Protein AF-A0A1B0CQV7-F1 (afdb_monomer_lite)

pLDDT: mean 70.51, std 20.94, range [27.16, 98.31]

Radius of gyration: 42.43 Å; chains: 1; bounding box: 84×99×137 Å

InterPro domains:
  IPR019331 FAM192A/Fyv6, N-terminal [PF10187] (7-80)
  IPR039845 PSME3-interacting protein [PTHR13495] (9-183)

Sequence (214 aa):
MSSGFVKRPDEPYDGRSLYERLKEQKDKKDMEFEESRKLKNLIRGLDDDEIDFLDMVDQSKMNAEKQKHLQDMKEIQEFRERQTTIDESQIDKKRQMEMEKPKITRNSSSSHTSQKSILKGVIVQKRKTTEPTGDEPQAKKVDCPKEGTQEDDKSEKTNGNLVCLGVLPGIGRYDSSDESDSSYTDVEEDLSGPCCMDLVGRKILKKSAEEECK

Foldseek 3Di:
DDPDDPDDPDPPDDPDDPVVVVVCVVVVVVVVVCVVVVVCVVPDDDDPVRVVVVVVVVVVVVVVVVVVVVVVVVVVVVVVVVVVVVVVVVVVVVVVVVVPDDDDDDDDDDDDPPVVVVPVPDDDDDDDDDDDDDDDDDDDDDDDDDDDDDDDDDDDDDPDPDDDPDDDPPDDDDPPPPDDDDPDDDDDDDDDDPQDADPVRHGDDDDDPDDDDD

Structure (mmCIF, N/CA/C/O backbone):
data_AF-A0A1B0CQV7-F1
#
_entry.id   AF-A0A1B0CQV7-F1
#
loop_
_atom_site.group_PDB
_atom_site.id
_atom_site.type_symbol
_atom_site.label_atom_id
_atom_site.label_alt_id
_atom_site.label_comp_id
_atom_site.label_asym_id
_atom_site.label_entity_id
_atom_site.label_seq_id
_atom_site.pdbx_PDB_ins_code
_atom_site.Cartn_x
_atom_site.Cartn_y
_atom_site.Cartn_z
_atom_site.occupancy
_atom_site.B_iso_or_equiv
_atom_site.auth_seq_id
_atom_site.auth_comp_id
_atom_site.auth_asym_id
_atom_site.auth_atom_id
_atom_site.pdbx_PDB_model_num
ATOM 1 N N . MET A 1 1 ? 40.701 5.235 -71.326 1.00 45.72 1 MET A N 1
ATOM 2 C CA . MET A 1 1 ? 40.138 5.330 -69.963 1.00 45.72 1 MET A CA 1
ATOM 3 C C . MET A 1 1 ? 40.501 4.044 -69.238 1.00 45.72 1 MET A C 1
ATOM 5 O O . MET A 1 1 ? 39.933 3.017 -69.570 1.00 45.72 1 MET A O 1
ATOM 9 N N . SER A 1 2 ? 41.510 4.065 -68.364 1.00 51.56 2 SER A N 1
ATOM 10 C CA . SER A 1 2 ? 41.916 2.885 -67.587 1.00 51.56 2 SER A CA 1
ATOM 11 C C . SER A 1 2 ? 41.597 3.164 -66.123 1.00 51.56 2 SER A C 1
ATOM 13 O O . SER A 1 2 ? 42.277 3.956 -65.475 1.00 51.56 2 SER A O 1
ATOM 15 N N . SER A 1 3 ? 40.487 2.610 -65.642 1.00 61.28 3 SER A N 1
ATOM 16 C CA . SER A 1 3 ? 40.077 2.675 -64.242 1.00 61.28 3 SER A CA 1
ATOM 17 C C . SER A 1 3 ? 40.990 1.761 -63.430 1.00 61.28 3 SER A C 1
ATOM 19 O O . SER A 1 3 ? 40.817 0.542 -63.426 1.00 61.28 3 SER A O 1
ATOM 21 N N . GLY A 1 4 ? 41.991 2.352 -62.778 1.00 58.22 4 GLY A N 1
ATOM 22 C CA . GLY A 1 4 ? 42.833 1.651 -61.818 1.00 58.22 4 GLY A CA 1
ATOM 23 C C . GLY A 1 4 ? 41.981 1.124 -60.667 1.00 58.22 4 GLY A C 1
ATOM 24 O O . GLY A 1 4 ? 41.362 1.899 -59.939 1.00 58.22 4 GLY A O 1
ATOM 25 N N . PHE A 1 5 ? 41.948 -0.197 -60.505 1.00 58.56 5 PHE A N 1
ATOM 26 C CA . PHE A 1 5 ? 41.454 -0.829 -59.289 1.00 58.56 5 PHE A CA 1
ATOM 27 C C . PHE A 1 5 ? 42.393 -0.441 -58.145 1.00 58.56 5 PHE A C 1
ATOM 29 O O . PHE A 1 5 ? 43.508 -0.951 -58.042 1.00 58.56 5 PHE A O 1
ATOM 36 N N . VAL A 1 6 ? 41.955 0.484 -57.292 1.00 70.06 6 VAL A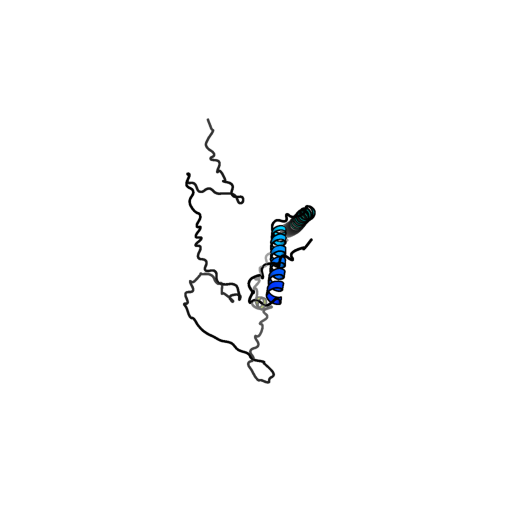 N 1
ATOM 37 C CA . VAL A 1 6 ? 42.631 0.773 -56.026 1.00 70.06 6 VAL A CA 1
ATOM 38 C C . VAL A 1 6 ? 42.453 -0.456 -55.140 1.00 70.06 6 VAL A C 1
ATOM 40 O O . VAL A 1 6 ? 41.388 -0.676 -54.561 1.00 70.06 6 VAL A O 1
ATOM 43 N N . LYS A 1 7 ? 43.488 -1.298 -55.083 1.00 66.25 7 LYS A N 1
ATOM 44 C CA . LYS A 1 7 ? 43.545 -2.429 -54.159 1.00 66.25 7 LYS A CA 1
ATOM 45 C C . LYS A 1 7 ? 43.599 -1.854 -52.743 1.00 66.25 7 LYS A C 1
ATOM 47 O O . LYS A 1 7 ? 44.545 -1.151 -52.392 1.00 66.25 7 LYS A O 1
ATOM 52 N N . ARG A 1 8 ? 42.538 -2.099 -51.971 1.00 70.94 8 ARG A N 1
ATOM 53 C CA . ARG A 1 8 ? 42.442 -1.711 -50.560 1.00 70.94 8 ARG A CA 1
ATOM 54 C C . ARG A 1 8 ? 43.649 -2.308 -49.813 1.00 70.94 8 ARG A C 1
ATOM 56 O O . ARG A 1 8 ? 43.928 -3.482 -50.047 1.00 70.94 8 ARG A O 1
ATOM 63 N N . PRO A 1 9 ? 44.362 -1.532 -48.974 1.00 69.00 9 PRO A N 1
ATOM 64 C CA . PRO A 1 9 ? 45.461 -2.053 -48.167 1.00 69.00 9 PRO A CA 1
ATOM 65 C C . PRO A 1 9 ? 44.994 -3.275 -47.377 1.00 69.00 9 PRO A C 1
ATOM 67 O O . PRO A 1 9 ? 43.942 -3.214 -46.737 1.00 69.00 9 PRO A O 1
ATOM 70 N N . ASP A 1 10 ? 45.744 -4.372 -47.472 1.00 68.44 10 ASP A N 1
ATOM 71 C CA . ASP A 1 10 ? 45.442 -5.605 -46.751 1.00 68.44 10 ASP A CA 1
ATOM 72 C C . ASP A 1 10 ? 45.534 -5.297 -45.244 1.00 68.44 10 ASP A C 1
ATOM 74 O O . ASP A 1 10 ? 46.592 -4.905 -44.743 1.00 68.44 10 ASP A O 1
ATOM 78 N N . GLU A 1 11 ? 44.400 -5.374 -44.538 1.00 71.69 11 GLU A N 1
ATOM 79 C CA . GLU A 1 11 ? 44.360 -5.173 -43.087 1.00 71.69 11 GLU A CA 1
ATOM 80 C C . GLU A 1 11 ? 45.300 -6.186 -42.408 1.00 71.69 11 GLU A C 1
ATOM 82 O O . GLU A 1 11 ? 45.375 -7.338 -42.850 1.00 71.69 11 GLU A O 1
ATOM 87 N N . PRO A 1 12 ? 46.032 -5.785 -41.352 1.00 74.62 12 PRO A N 1
ATOM 88 C CA . PRO A 1 12 ? 46.927 -6.690 -40.643 1.00 74.62 12 PRO A CA 1
ATOM 89 C C . PRO A 1 12 ? 46.157 -7.935 -40.191 1.00 74.62 12 PRO A C 1
ATOM 91 O O . PRO A 1 12 ? 45.074 -7.831 -39.614 1.00 74.62 12 PRO A O 1
ATOM 94 N N . TYR A 1 13 ? 46.718 -9.108 -40.495 1.00 76.50 13 TYR A N 1
ATOM 95 C CA . TYR A 1 13 ? 46.102 -10.404 -40.229 1.00 76.50 13 TYR A CA 1
ATOM 96 C C . TYR A 1 13 ? 45.788 -10.554 -38.734 1.00 76.50 13 TYR A C 1
ATOM 98 O O . TYR A 1 13 ? 46.691 -10.623 -37.900 1.00 76.50 13 TYR A O 1
ATOM 106 N N . ASP A 1 14 ? 44.497 -10.579 -38.410 1.00 78.12 14 ASP A N 1
ATOM 107 C CA . ASP A 1 14 ? 43.992 -10.804 -37.058 1.00 78.12 14 ASP A CA 1
ATOM 108 C C . ASP A 1 14 ? 44.097 -12.299 -36.733 1.00 78.12 14 ASP A C 1
ATOM 110 O O . ASP A 1 14 ? 43.585 -13.141 -37.470 1.00 78.12 14 ASP A O 1
ATOM 114 N N . GLY A 1 15 ? 44.785 -12.638 -35.642 1.00 88.81 15 GLY A N 1
ATOM 115 C CA . GLY A 1 15 ? 44.975 -14.026 -35.209 1.00 88.81 15 GLY A CA 1
ATOM 116 C C . GLY A 1 15 ? 43.713 -14.677 -34.634 1.00 88.81 15 GLY A C 1
ATOM 117 O O . GLY A 1 15 ? 43.711 -15.883 -34.388 1.00 88.81 15 GLY A O 1
ATOM 118 N N . ARG A 1 16 ? 42.647 -13.899 -34.413 1.00 86.12 16 ARG A N 1
ATOM 119 C CA . ARG A 1 16 ? 41.353 -14.394 -33.936 1.00 86.12 16 ARG A CA 1
ATOM 120 C C . ARG A 1 16 ? 40.567 -15.068 -35.053 1.00 86.12 16 ARG A C 1
ATOM 122 O O . ARG A 1 16 ? 40.617 -14.676 -36.218 1.00 86.12 16 ARG A O 1
ATOM 129 N N . SER A 1 17 ? 39.789 -16.085 -34.691 1.00 90.31 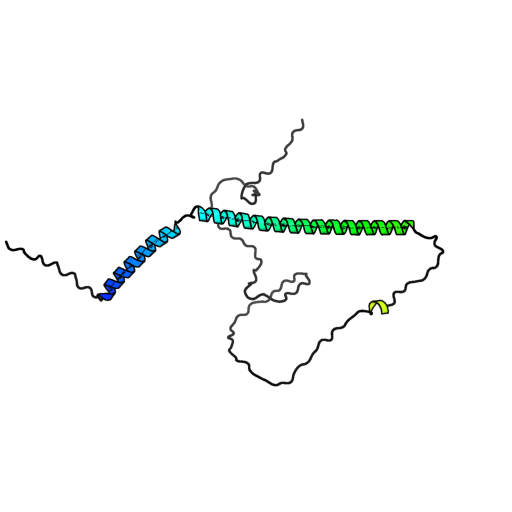17 SER A N 1
ATOM 130 C CA . SER A 1 17 ? 38.908 -16.744 -35.660 1.00 90.31 17 SER A CA 1
ATOM 131 C C . SER A 1 17 ? 37.796 -15.791 -36.129 1.00 90.31 17 SER A C 1
ATOM 133 O O . SER A 1 17 ? 37.327 -14.942 -35.370 1.00 90.31 17 SER A O 1
ATOM 135 N N . LEU A 1 18 ? 37.305 -15.952 -37.365 1.00 87.81 18 LEU A N 1
ATOM 136 C CA . LEU A 1 18 ? 36.177 -15.154 -37.882 1.00 87.81 18 LEU A CA 1
ATOM 137 C C . LEU A 1 18 ? 34.943 -15.228 -36.964 1.00 87.81 18 LEU A C 1
ATOM 139 O O . LEU A 1 18 ? 34.234 -14.240 -36.783 1.00 87.81 18 LEU A O 1
ATOM 143 N N . TYR A 1 19 ? 34.707 -16.400 -36.371 1.00 91.69 19 TYR A N 1
ATOM 144 C CA . TYR A 1 19 ? 33.633 -16.626 -35.408 1.00 91.69 19 TYR A CA 1
ATOM 145 C C . TYR A 1 19 ? 33.782 -15.746 -34.164 1.00 91.69 19 TYR A C 1
ATOM 147 O O . TYR A 1 19 ? 32.815 -15.122 -33.740 1.00 91.69 19 TYR A O 1
ATOM 155 N N . GLU A 1 20 ? 34.990 -15.661 -33.612 1.00 90.88 20 GLU A N 1
ATOM 156 C CA . GLU A 1 20 ? 35.289 -14.854 -32.429 1.00 90.88 20 GLU A CA 1
ATOM 157 C C . GLU A 1 20 ? 35.042 -13.366 -32.693 1.00 90.88 20 GLU A C 1
ATOM 159 O O . GLU A 1 20 ? 34.365 -12.711 -31.906 1.00 90.88 20 GLU A O 1
ATOM 164 N N . ARG A 1 21 ? 35.456 -12.862 -33.864 1.00 90.88 21 ARG A N 1
ATOM 165 C CA . ARG A 1 21 ? 35.213 -11.469 -34.272 1.00 90.88 21 ARG A CA 1
ATOM 166 C C . ARG A 1 21 ? 33.727 -11.152 -34.453 1.00 90.88 21 ARG A C 1
ATOM 168 O O . ARG A 1 21 ? 33.266 -10.090 -34.039 1.00 90.88 21 ARG A O 1
ATOM 175 N N . LEU A 1 22 ? 32.967 -12.055 -35.074 1.00 93.69 22 LEU A N 1
ATOM 176 C CA . LEU A 1 22 ? 31.521 -11.879 -35.251 1.00 93.69 22 LEU A CA 1
ATOM 177 C C . LEU A 1 22 ? 30.771 -11.963 -33.920 1.00 93.69 22 LEU A C 1
ATOM 179 O O . LEU A 1 22 ? 29.828 -11.203 -33.699 1.00 93.69 22 LEU A O 1
ATOM 183 N N . LYS A 1 23 ? 31.199 -12.865 -33.034 1.00 94.94 23 LYS A N 1
ATOM 184 C CA . LYS A 1 23 ? 30.636 -13.012 -31.697 1.00 94.94 23 LYS A CA 1
ATOM 185 C C . LYS A 1 23 ? 30.904 -11.770 -30.853 1.00 94.94 23 LYS A C 1
ATOM 187 O O . LYS A 1 23 ? 29.959 -11.215 -30.318 1.00 94.94 23 LYS A O 1
ATOM 192 N N . GLU A 1 24 ? 32.135 -11.265 -30.834 1.00 92.12 24 GLU A N 1
ATOM 193 C CA . GLU A 1 24 ? 32.492 -10.033 -30.122 1.00 92.12 24 GLU A CA 1
ATOM 194 C C . GLU A 1 24 ? 31.681 -8.827 -30.623 1.00 92.12 24 GLU A C 1
ATOM 196 O O . GLU A 1 24 ? 31.190 -8.036 -29.826 1.00 92.12 24 GLU A O 1
ATOM 201 N N . GLN A 1 25 ? 31.456 -8.705 -31.937 1.00 93.50 25 GLN A N 1
ATOM 202 C CA . GLN A 1 25 ? 30.594 -7.650 -32.488 1.00 93.50 25 GLN A CA 1
ATOM 203 C C . GLN A 1 25 ? 29.126 -7.791 -32.086 1.00 93.50 25 GLN A C 1
ATOM 205 O O . GLN A 1 25 ? 28.450 -6.780 -31.890 1.00 93.50 25 GLN A O 1
ATOM 210 N N . LYS A 1 26 ? 28.616 -9.023 -32.019 1.00 96.12 26 LYS A N 1
ATOM 211 C CA . LYS A 1 26 ? 27.249 -9.292 -31.579 1.00 96.12 26 LYS A CA 1
ATOM 212 C C . LYS A 1 26 ? 27.105 -8.982 -30.090 1.00 96.12 26 LYS A C 1
ATOM 214 O O . LYS A 1 26 ? 26.272 -8.160 -29.736 1.00 96.12 26 LYS A O 1
ATOM 219 N N . ASP A 1 27 ? 27.965 -9.566 -29.264 1.00 95.06 27 ASP A N 1
ATOM 220 C CA . ASP A 1 27 ? 27.962 -9.400 -27.813 1.00 95.06 27 ASP A CA 1
ATOM 221 C C . ASP A 1 27 ? 28.132 -7.918 -27.443 1.00 95.06 27 ASP A C 1
ATOM 223 O O . ASP A 1 27 ? 27.438 -7.412 -26.568 1.00 95.06 27 ASP A O 1
ATOM 227 N N . LYS A 1 28 ? 28.979 -7.176 -28.169 1.00 94.25 28 LYS A N 1
ATOM 228 C CA . LYS A 1 28 ? 29.127 -5.726 -27.996 1.00 94.25 28 LYS A CA 1
ATOM 229 C C . LYS A 1 28 ? 27.834 -4.959 -28.282 1.00 94.25 28 LYS A C 1
ATOM 231 O O . LYS A 1 28 ? 27.457 -4.100 -27.493 1.00 94.25 28 LYS A O 1
ATOM 236 N N . LYS A 1 29 ? 27.140 -5.269 -29.382 1.00 94.00 29 LYS A N 1
ATOM 237 C CA . LYS A 1 29 ? 25.847 -4.639 -29.703 1.00 94.00 29 LYS A CA 1
ATOM 238 C C . LYS A 1 29 ? 24.771 -4.991 -28.681 1.00 94.00 29 LYS A C 1
ATOM 240 O O . LYS A 1 29 ? 23.977 -4.123 -28.328 1.00 94.00 29 LYS A O 1
ATOM 245 N N . ASP A 1 30 ? 24.752 -6.239 -28.224 1.00 93.19 30 ASP A N 1
ATOM 246 C CA . ASP A 1 30 ? 23.801 -6.711 -27.221 1.00 93.19 30 ASP A CA 1
ATOM 247 C C . ASP A 1 30 ? 24.042 -5.983 -25.883 1.00 93.19 30 ASP A C 1
ATOM 249 O O . ASP A 1 30 ? 23.099 -5.432 -25.317 1.00 93.19 30 ASP A O 1
ATOM 253 N N . MET A 1 31 ? 25.300 -5.846 -25.440 1.00 89.00 31 MET A N 1
ATOM 254 C CA . MET A 1 31 ? 25.658 -5.077 -24.237 1.00 89.00 31 MET A CA 1
ATOM 255 C C . MET A 1 31 ? 25.296 -3.590 -24.351 1.00 89.00 31 MET A C 1
ATOM 257 O O . MET A 1 31 ? 24.662 -3.051 -23.449 1.00 89.00 31 MET A O 1
ATOM 261 N N . GLU A 1 32 ? 25.623 -2.923 -25.463 1.00 88.31 32 GLU A N 1
ATOM 262 C CA . GLU A 1 32 ? 25.280 -1.504 -25.678 1.00 88.31 32 GLU A CA 1
ATOM 263 C C . GLU A 1 32 ? 23.750 -1.274 -25.689 1.00 88.31 32 GLU A C 1
ATOM 265 O O . GLU A 1 32 ? 23.231 -0.272 -25.174 1.00 88.31 32 GLU A O 1
ATOM 270 N N . PHE A 1 33 ? 22.992 -2.220 -26.253 1.00 89.38 33 PHE A N 1
ATOM 271 C CA . PHE A 1 33 ? 21.530 -2.182 -26.245 1.00 89.38 33 PHE A CA 1
ATOM 272 C C . PHE A 1 33 ? 20.965 -2.389 -24.834 1.00 89.38 33 PHE A C 1
ATOM 274 O O . PHE A 1 33 ? 20.044 -1.681 -24.417 1.00 89.38 33 PHE A O 1
ATOM 281 N N . GLU A 1 34 ? 21.523 -3.329 -24.075 1.00 86.94 34 GLU A N 1
ATOM 282 C CA . GLU A 1 34 ? 21.136 -3.569 -22.689 1.00 86.94 34 GLU A CA 1
ATOM 283 C C . GLU A 1 34 ? 21.463 -2.378 -21.786 1.00 86.94 34 GLU A C 1
ATOM 285 O O . GLU A 1 34 ? 20.605 -1.978 -21.003 1.00 86.94 34 GLU A O 1
ATOM 290 N N . GLU A 1 35 ? 22.633 -1.754 -21.922 1.00 83.44 35 GLU A N 1
ATOM 291 C CA . GLU A 1 35 ? 23.035 -0.579 -21.140 1.00 83.44 35 GLU A CA 1
ATOM 292 C C . GLU A 1 35 ? 22.102 0.617 -21.378 1.00 83.44 35 GLU A C 1
ATOM 294 O O . GLU A 1 35 ? 21.594 1.214 -20.422 1.00 83.44 35 GLU A O 1
ATOM 299 N N . SER A 1 36 ? 21.792 0.922 -22.643 1.00 80.75 36 SER A N 1
ATOM 300 C CA . SER A 1 36 ? 20.886 2.028 -22.993 1.00 80.75 36 SER A CA 1
ATOM 301 C C . SER A 1 36 ? 19.439 1.770 -22.556 1.00 80.75 36 SER A C 1
ATOM 303 O O . SER A 1 36 ? 18.749 2.684 -22.090 1.00 80.75 36 SER A O 1
ATOM 305 N N . ARG A 1 37 ? 18.969 0.518 -22.628 1.00 84.38 37 ARG A N 1
ATOM 306 C CA . ARG A 1 37 ? 17.621 0.140 -22.175 1.00 84.38 37 ARG A CA 1
ATOM 307 C C . ARG A 1 37 ? 17.517 0.038 -20.653 1.00 84.38 37 ARG A C 1
ATOM 309 O O . ARG A 1 37 ? 16.468 0.357 -20.091 1.00 84.38 37 ARG A O 1
ATOM 316 N N . LYS A 1 38 ? 18.585 -0.384 -19.975 1.00 85.12 38 LYS A N 1
ATOM 317 C CA . LYS A 1 38 ? 18.658 -0.491 -18.513 1.00 85.12 38 LYS A CA 1
ATOM 318 C C . LYS A 1 38 ? 18.598 0.883 -17.863 1.00 85.12 38 LYS A C 1
ATOM 320 O O . LYS A 1 38 ? 17.819 1.059 -16.931 1.00 85.12 38 LYS A O 1
ATOM 325 N N . LEU A 1 39 ? 19.337 1.861 -18.394 1.00 69.75 39 LEU A N 1
ATOM 326 C CA . LEU A 1 39 ? 19.298 3.230 -17.877 1.00 69.75 39 LEU A CA 1
ATOM 327 C C . LEU A 1 39 ? 17.904 3.853 -18.042 1.00 69.75 39 LEU A C 1
ATOM 329 O O . LEU A 1 39 ? 17.397 4.488 -17.120 1.00 69.75 39 LEU A O 1
ATOM 333 N N . LYS A 1 40 ? 17.238 3.582 -19.174 1.00 77.81 40 LYS A N 1
ATOM 334 C CA . LYS A 1 40 ? 15.861 4.028 -19.423 1.00 77.81 40 LYS A CA 1
ATOM 335 C C . LYS A 1 40 ? 14.863 3.464 -18.412 1.00 77.81 40 LYS A C 1
ATOM 337 O O . LYS A 1 40 ? 13.957 4.180 -18.020 1.00 77.81 40 LYS A O 1
ATOM 342 N N . ASN A 1 41 ? 15.006 2.205 -18.000 1.00 76.00 41 ASN A N 1
ATOM 343 C CA . ASN A 1 41 ? 14.120 1.606 -16.998 1.00 76.00 41 ASN A CA 1
ATOM 344 C C . ASN A 1 41 ? 14.442 2.062 -15.572 1.00 76.00 41 ASN A C 1
ATOM 346 O O . ASN A 1 41 ? 13.537 2.123 -14.752 1.00 76.00 41 ASN A O 1
ATOM 350 N N . LEU A 1 42 ? 15.706 2.376 -15.280 1.00 77.44 42 LEU A N 1
ATOM 351 C CA . LEU A 1 42 ? 16.126 2.821 -13.952 1.00 77.44 42 LEU A CA 1
ATOM 352 C C . LEU A 1 42 ? 15.703 4.267 -13.654 1.00 77.44 42 LEU A C 1
ATOM 354 O O . LEU A 1 42 ? 15.453 4.606 -12.506 1.00 77.44 42 LEU A O 1
ATOM 358 N N . ILE A 1 43 ? 15.612 5.105 -14.689 1.00 71.25 43 ILE A N 1
ATOM 359 C CA . ILE A 1 43 ? 15.181 6.511 -14.599 1.00 71.25 43 ILE A CA 1
ATOM 360 C C . ILE A 1 43 ? 13.743 6.664 -15.138 1.00 71.25 43 ILE A C 1
ATOM 362 O O . ILE A 1 43 ? 13.300 7.758 -15.479 1.00 71.25 43 ILE A O 1
ATOM 366 N N . ARG A 1 44 ? 12.983 5.566 -15.254 1.00 84.31 44 ARG A N 1
ATOM 367 C CA . ARG A 1 44 ? 11.565 5.658 -15.611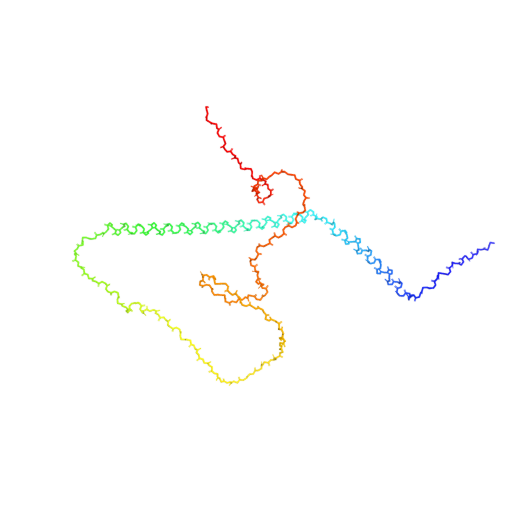 1.00 84.31 44 ARG A CA 1
ATOM 368 C C . ARG A 1 44 ? 10.775 6.023 -14.361 1.00 84.31 44 ARG A C 1
ATOM 370 O O . ARG A 1 44 ? 10.819 5.290 -13.378 1.00 84.31 44 ARG A O 1
ATOM 377 N N . GLY A 1 45 ? 10.094 7.165 -14.410 1.00 86.75 45 GLY A N 1
ATOM 378 C CA . GLY A 1 45 ? 9.098 7.519 -13.404 1.00 86.75 45 GLY A CA 1
ATOM 379 C C . GLY A 1 45 ? 7.943 6.521 -13.399 1.00 86.75 45 GLY A C 1
ATOM 380 O O . GLY A 1 45 ? 7.809 5.722 -14.328 1.00 86.75 45 GLY A O 1
ATOM 381 N N . LEU A 1 46 ? 7.139 6.582 -12.343 1.00 91.06 46 LEU A N 1
ATOM 382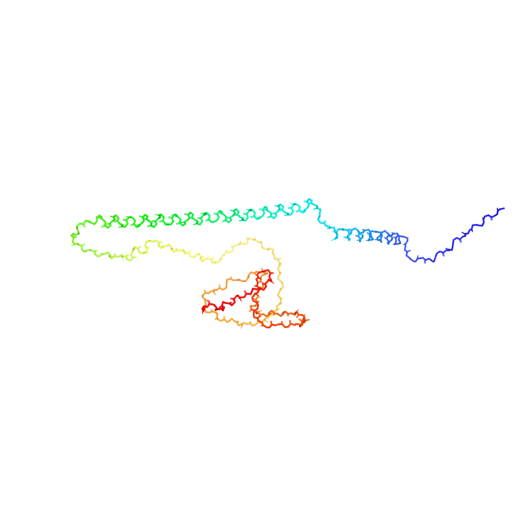 C CA . LEU A 1 46 ? 5.839 5.926 -12.336 1.00 91.06 46 LEU A CA 1
ATOM 383 C C . LEU A 1 46 ? 4.924 6.643 -13.334 1.00 91.06 46 LEU A C 1
ATOM 385 O O . LEU A 1 46 ? 4.941 7.875 -13.399 1.00 91.06 46 LEU A O 1
ATOM 389 N N . ASP A 1 47 ? 4.165 5.876 -14.106 1.00 92.19 47 ASP A N 1
ATOM 390 C CA . ASP A 1 47 ? 3.117 6.404 -14.977 1.00 92.19 47 ASP A CA 1
ATOM 391 C C . ASP A 1 47 ? 1.918 6.876 -14.115 1.00 92.19 47 ASP A C 1
ATOM 393 O O . ASP A 1 47 ? 1.746 6.416 -12.984 1.00 92.19 47 ASP A O 1
ATOM 397 N N . ASP A 1 48 ? 1.074 7.785 -14.618 1.00 94.50 48 ASP A N 1
ATOM 398 C CA . ASP A 1 48 ? -0.047 8.357 -13.838 1.00 94.50 48 ASP A CA 1
ATOM 399 C C . ASP A 1 48 ? -0.987 7.267 -13.274 1.00 94.50 48 ASP A C 1
ATOM 401 O O . ASP A 1 48 ? -1.372 7.311 -12.106 1.00 94.50 48 ASP A O 1
ATOM 405 N N . ASP A 1 49 ? -1.256 6.219 -14.061 1.00 96.00 49 ASP A N 1
ATOM 406 C CA . ASP A 1 49 ? -2.055 5.058 -13.641 1.00 96.00 49 ASP A CA 1
ATOM 407 C C . ASP A 1 49 ? -1.388 4.258 -12.501 1.00 96.00 49 ASP A C 1
ATOM 409 O O . ASP A 1 49 ? -2.061 3.667 -11.652 1.00 96.00 49 ASP A O 1
ATOM 413 N N . GLU A 1 50 ? -0.053 4.204 -12.483 1.00 94.62 50 GLU A N 1
ATOM 414 C CA . GLU A 1 50 ? 0.717 3.494 -11.459 1.00 94.62 50 GLU A CA 1
ATOM 415 C C . GLU A 1 50 ? 0.698 4.269 -10.135 1.00 94.62 50 GLU A C 1
ATOM 417 O O . GLU A 1 50 ? 0.609 3.657 -9.069 1.00 94.62 50 GLU A O 1
ATOM 422 N N . ILE A 1 51 ? 0.724 5.603 -10.195 1.00 95.25 51 ILE A N 1
ATOM 423 C CA . ILE A 1 51 ? 0.575 6.484 -9.029 1.00 95.25 51 ILE A CA 1
ATOM 424 C C . ILE A 1 51 ? -0.825 6.327 -8.425 1.00 95.25 51 ILE A C 1
ATOM 426 O O . ILE A 1 51 ? -0.942 6.058 -7.230 1.00 95.25 51 ILE A O 1
ATOM 430 N N . ASP A 1 52 ? -1.873 6.395 -9.249 1.00 97.19 52 ASP A N 1
ATOM 431 C CA . ASP A 1 52 ? -3.261 6.209 -8.806 1.00 97.19 52 ASP A CA 1
ATOM 432 C C . ASP A 1 52 ? -3.477 4.831 -8.162 1.00 97.19 52 ASP A C 1
ATOM 434 O O . ASP A 1 52 ? -4.200 4.690 -7.169 1.00 97.19 52 ASP A O 1
ATOM 438 N N . PHE A 1 53 ? -2.826 3.794 -8.697 1.00 97.94 53 PHE A N 1
ATOM 439 C CA . PHE A 1 53 ? -2.853 2.466 -8.098 1.00 97.94 53 PHE A CA 1
ATOM 440 C C . PHE A 1 53 ? -2.219 2.449 -6.700 1.00 97.94 53 PHE A C 1
ATOM 442 O O . PHE A 1 53 ? -2.804 1.859 -5.787 1.00 97.94 53 PHE A O 1
ATOM 449 N N . LEU A 1 54 ? -1.057 3.086 -6.509 1.00 97.19 54 LEU A N 1
ATOM 450 C CA . LEU A 1 54 ? -0.422 3.175 -5.189 1.00 97.19 54 LEU A CA 1
ATOM 451 C C . LEU A 1 54 ? -1.309 3.934 -4.194 1.00 97.19 54 LEU A C 1
ATOM 453 O O . LEU A 1 54 ? -1.528 3.438 -3.087 1.00 97.19 54 LEU A O 1
ATOM 457 N N . ASP A 1 55 ? -1.911 5.049 -4.610 1.00 97.62 55 ASP A N 1
ATOM 458 C CA . ASP A 1 55 ? -2.851 5.813 -3.784 1.00 97.62 55 ASP A CA 1
ATOM 459 C C . ASP A 1 55 ? -4.080 4.977 -3.395 1.00 97.62 55 ASP A C 1
ATOM 461 O O . ASP A 1 55 ? -4.506 4.973 -2.236 1.00 97.62 55 ASP A O 1
ATOM 465 N N . MET A 1 56 ? -4.647 4.217 -4.335 1.00 97.88 56 MET A N 1
ATOM 466 C CA . MET A 1 56 ? -5.769 3.317 -4.062 1.00 97.88 56 MET A CA 1
ATOM 467 C C . MET A 1 56 ? -5.385 2.212 -3.068 1.00 97.88 56 MET A C 1
ATOM 469 O O . MET A 1 56 ? -6.173 1.882 -2.175 1.00 97.88 56 MET A O 1
ATOM 473 N N . VAL A 1 57 ? -4.190 1.628 -3.202 1.00 98.31 57 VAL A N 1
ATOM 474 C CA . VAL A 1 57 ? -3.682 0.601 -2.280 1.00 98.31 57 VAL A CA 1
ATOM 475 C C . VAL A 1 57 ? -3.504 1.176 -0.877 1.00 98.31 57 VAL A C 1
ATOM 477 O O . VAL A 1 57 ? -3.973 0.565 0.089 1.00 98.31 57 VAL A O 1
ATOM 480 N N . ASP A 1 58 ? -2.902 2.357 -0.756 1.00 98.19 58 ASP A N 1
ATOM 481 C CA . ASP A 1 58 ? -2.706 3.034 0.526 1.00 98.19 58 ASP A CA 1
ATOM 482 C C . ASP A 1 58 ? -4.042 3.383 1.181 1.00 98.19 58 ASP A C 1
ATOM 484 O O . ASP A 1 58 ? -4.262 3.081 2.359 1.00 98.19 58 ASP A O 1
ATOM 488 N N . GLN A 1 59 ? -4.992 3.924 0.414 1.00 98.12 59 GLN A N 1
ATOM 489 C CA . GLN A 1 59 ? -6.351 4.171 0.893 1.00 98.12 59 GLN A CA 1
ATOM 490 C C . GLN A 1 59 ? -7.036 2.882 1.352 1.00 98.12 59 GLN A C 1
ATOM 492 O O . GLN A 1 59 ? -7.642 2.854 2.424 1.00 98.12 59 GLN A O 1
ATOM 497 N N . SER A 1 60 ? -6.932 1.798 0.581 1.00 97.88 60 SER A N 1
ATOM 498 C CA . SER A 1 60 ? -7.502 0.497 0.939 1.00 97.88 60 SER A CA 1
ATOM 499 C C . SER A 1 60 ? -6.912 -0.035 2.247 1.00 97.88 60 SER A C 1
ATOM 501 O O . SER A 1 60 ? -7.652 -0.477 3.129 1.00 97.88 60 SER A O 1
ATOM 503 N N . LYS A 1 61 ? -5.589 0.055 2.413 1.00 98.06 61 LYS A N 1
ATOM 504 C CA . LYS A 1 61 ? -4.889 -0.368 3.629 1.00 98.06 61 LYS A CA 1
ATOM 505 C C . LYS A 1 61 ? -5.315 0.461 4.841 1.00 98.06 61 LYS A C 1
ATOM 507 O O . LYS A 1 61 ? -5.724 -0.111 5.851 1.00 98.06 61 LYS A O 1
ATOM 512 N N . MET A 1 62 ? -5.308 1.790 4.722 1.00 97.31 62 MET A N 1
ATOM 513 C CA . MET A 1 62 ? -5.762 2.690 5.787 1.00 97.31 62 MET A CA 1
ATOM 514 C C . MET A 1 62 ? -7.221 2.429 6.171 1.00 97.31 62 MET A C 1
ATOM 516 O O . MET A 1 62 ? -7.567 2.411 7.353 1.00 97.31 62 MET A O 1
ATOM 520 N N . ASN A 1 63 ? -8.090 2.191 5.186 1.00 97.62 63 ASN A N 1
ATOM 521 C CA . ASN A 1 63 ? -9.496 1.887 5.426 1.00 97.62 63 ASN A CA 1
ATOM 522 C C . ASN A 1 63 ? -9.673 0.551 6.153 1.00 97.62 63 ASN A C 1
ATOM 524 O O . ASN A 1 63 ? -10.463 0.484 7.095 1.00 97.62 63 ASN A O 1
ATOM 528 N N . ALA A 1 64 ? -8.929 -0.487 5.768 1.00 97.56 64 ALA A N 1
ATOM 529 C CA . ALA A 1 64 ? -8.960 -1.781 6.442 1.00 97.56 64 ALA A CA 1
ATOM 530 C C . ALA A 1 64 ? -8.486 -1.676 7.902 1.00 97.56 64 ALA A C 1
ATOM 532 O O . ALA A 1 64 ? -9.149 -2.185 8.808 1.00 97.56 64 ALA A O 1
ATOM 533 N N . GLU A 1 65 ? -7.387 -0.960 8.155 1.00 97.19 65 GLU A N 1
ATOM 534 C CA . GLU A 1 65 ? -6.876 -0.717 9.510 1.00 97.19 65 GLU A CA 1
ATOM 535 C C . GLU A 1 65 ? -7.874 0.084 10.358 1.00 97.19 65 GLU A C 1
ATOM 537 O O . GLU A 1 65 ? -8.169 -0.289 11.495 1.00 97.19 65 GLU A O 1
ATOM 542 N N . LYS A 1 66 ? -8.472 1.137 9.789 1.00 98.12 66 LYS A N 1
ATOM 543 C CA . LYS A 1 66 ? -9.500 1.948 10.453 1.00 98.12 66 LYS A CA 1
ATOM 544 C C . LYS A 1 66 ? -10.757 1.142 10.773 1.00 98.12 66 LYS A C 1
ATOM 546 O O . LYS A 1 66 ? -11.316 1.289 11.858 1.00 98.12 66 LYS A O 1
ATOM 551 N N . GLN A 1 67 ? -11.207 0.292 9.849 1.00 97.88 67 GLN A N 1
ATOM 552 C CA . GLN A 1 67 ? -12.356 -0.587 10.068 1.00 97.88 67 GLN A CA 1
ATOM 553 C C . GLN A 1 67 ? -12.085 -1.590 11.185 1.00 97.88 67 GLN A C 1
ATOM 555 O O . GLN A 1 67 ? -12.931 -1.745 12.064 1.00 97.88 67 GLN A O 1
ATOM 560 N N . LYS A 1 68 ? -10.905 -2.219 11.191 1.00 98.00 68 LYS A N 1
ATOM 561 C CA . LYS A 1 68 ? -10.489 -3.117 12.271 1.00 98.00 68 LYS A CA 1
ATOM 562 C C . LYS A 1 68 ? -10.478 -2.386 13.614 1.00 98.00 68 LYS A C 1
ATOM 564 O O . LYS A 1 68 ? -11.110 -2.837 14.559 1.00 98.00 68 LYS A O 1
ATOM 569 N N . HIS A 1 69 ? -9.847 -1.215 13.676 1.00 97.81 69 HIS A N 1
ATOM 570 C CA . HIS A 1 69 ? -9.787 -0.422 14.902 1.00 97.81 69 HIS A CA 1
ATOM 571 C C . HIS A 1 69 ? -11.179 -0.048 15.434 1.00 97.81 69 HIS A C 1
ATOM 573 O O . HIS A 1 69 ? -11.426 -0.102 16.637 1.00 97.81 69 HIS A O 1
ATOM 579 N N . LEU A 1 70 ? -12.107 0.305 14.541 1.00 98.12 70 LEU A N 1
ATOM 580 C CA . LEU A 1 70 ? -13.482 0.633 14.912 1.00 98.12 70 LEU A CA 1
ATOM 581 C C . LEU A 1 70 ? -14.247 -0.588 15.447 1.00 98.12 70 LEU A C 1
ATOM 583 O O . LEU A 1 70 ? -15.015 -0.455 16.399 1.00 98.12 70 LEU A O 1
ATOM 587 N N . GLN A 1 71 ? -14.033 -1.768 14.859 1.00 97.25 71 GLN A N 1
ATOM 588 C CA . GLN A 1 71 ? -14.610 -3.021 15.353 1.00 97.25 71 GLN A CA 1
ATOM 589 C C . GLN A 1 71 ? -14.068 -3.366 16.744 1.00 97.25 71 GLN A C 1
ATOM 591 O O . GLN A 1 71 ? -14.864 -3.583 17.655 1.00 97.25 71 GLN A O 1
ATOM 596 N N . ASP A 1 72 ? -12.747 -3.305 16.931 1.00 97.00 72 ASP A N 1
ATOM 597 C CA . ASP A 1 72 ? -12.092 -3.572 18.215 1.00 97.00 72 ASP A CA 1
ATOM 598 C C . ASP A 1 72 ? -12.595 -2.601 19.304 1.00 97.00 72 ASP A C 1
ATOM 600 O O . ASP A 1 72 ? -12.956 -3.005 20.410 1.00 97.00 72 ASP A O 1
ATOM 604 N N . MET A 1 73 ? -12.685 -1.303 18.986 1.00 97.75 73 MET A N 1
ATOM 605 C CA . MET A 1 73 ? -13.224 -0.283 19.895 1.00 97.75 73 MET A CA 1
ATOM 606 C C . MET A 1 73 ? -14.668 -0.574 20.303 1.00 97.75 73 MET A C 1
ATOM 608 O O . MET A 1 73 ? -15.014 -0.440 21.480 1.00 97.75 73 MET A O 1
ATOM 612 N N . LYS A 1 74 ? -15.504 -0.983 19.345 1.00 98.00 74 LYS A N 1
ATOM 613 C CA . LYS A 1 74 ? -16.901 -1.328 19.598 1.00 98.00 74 LYS A CA 1
ATOM 614 C C . LYS A 1 74 ? -17.017 -2.566 20.486 1.00 98.00 74 LYS A C 1
ATOM 616 O O . LYS A 1 74 ? -17.790 -2.548 21.437 1.00 98.00 74 LYS A O 1
ATOM 621 N N . GLU A 1 75 ? -16.229 -3.607 20.231 1.00 96.94 75 GLU A N 1
ATOM 622 C CA . GLU A 1 75 ? -16.227 -4.823 21.051 1.00 96.94 75 GLU A CA 1
ATOM 623 C C . GLU A 1 75 ? -15.806 -4.532 22.499 1.00 96.94 75 GLU A C 1
ATOM 625 O O . GLU A 1 75 ? -16.456 -4.982 23.446 1.00 96.94 75 GLU A O 1
ATOM 630 N N . ILE A 1 76 ? -14.773 -3.703 22.688 1.00 96.88 76 ILE A N 1
ATOM 631 C CA . ILE A 1 76 ? -14.344 -3.249 24.017 1.00 96.88 76 ILE A CA 1
ATOM 632 C C . ILE A 1 76 ? -15.460 -2.462 24.712 1.00 96.88 76 ILE A C 1
ATOM 634 O O . ILE A 1 76 ? -15.687 -2.646 25.910 1.00 96.88 76 ILE A O 1
ATOM 638 N N . GLN A 1 77 ? -16.148 -1.574 23.991 1.00 97.38 77 GLN A N 1
ATOM 639 C CA . GLN A 1 77 ? -17.257 -0.801 24.543 1.00 97.38 77 GLN A CA 1
ATOM 640 C C . GLN A 1 77 ? -18.411 -1.716 24.974 1.00 97.38 77 GLN A C 1
ATOM 642 O O . GLN A 1 77 ? -18.862 -1.622 26.113 1.00 97.38 77 GLN A O 1
ATOM 647 N N . GLU A 1 78 ? -18.829 -2.648 24.119 1.00 96.62 78 GLU A N 1
ATOM 648 C CA . GLU A 1 78 ? -19.876 -3.619 24.444 1.00 96.62 78 GLU A CA 1
ATOM 649 C C . GLU A 1 78 ? -19.498 -4.485 25.653 1.00 96.62 78 GLU A C 1
ATOM 651 O O . GLU A 1 78 ? -20.342 -4.781 26.499 1.00 96.62 78 GLU A O 1
ATOM 656 N N . PHE A 1 79 ? -18.229 -4.886 25.777 1.00 97.00 79 PHE A N 1
ATOM 657 C CA . PHE A 1 79 ? -17.747 -5.607 26.954 1.00 97.00 79 PHE A CA 1
ATOM 658 C C . PHE A 1 79 ? -17.877 -4.765 28.229 1.00 97.00 79 PHE A C 1
ATOM 660 O O . PHE A 1 79 ? -18.362 -5.265 29.246 1.00 97.00 79 PHE A O 1
ATOM 667 N N . ARG A 1 80 ? -17.494 -3.483 28.175 1.00 96.25 80 ARG A N 1
ATOM 668 C CA . ARG A 1 80 ? -17.626 -2.561 29.313 1.00 96.25 80 ARG A CA 1
ATOM 669 C C . ARG A 1 80 ? -19.087 -2.383 29.717 1.00 96.25 80 ARG A C 1
ATOM 671 O O . ARG A 1 80 ? -19.385 -2.486 30.898 1.00 96.25 80 ARG A O 1
ATOM 678 N N . GLU A 1 81 ? -19.987 -2.195 28.756 1.00 96.00 81 GLU A N 1
ATOM 679 C CA . GLU A 1 81 ? -21.429 -2.067 29.006 1.00 96.00 81 GLU A CA 1
ATOM 680 C C . GLU A 1 81 ? -22.032 -3.356 29.599 1.00 96.00 81 GLU A C 1
ATOM 682 O O . GLU A 1 81 ? -22.827 -3.324 30.541 1.00 96.00 81 GLU A O 1
ATOM 687 N N . ARG A 1 82 ? -21.626 -4.534 29.112 1.00 94.19 82 ARG A N 1
ATOM 688 C CA . ARG A 1 82 ? -22.042 -5.813 29.716 1.00 94.19 82 ARG A CA 1
ATOM 689 C C . ARG A 1 82 ? -21.527 -5.958 31.147 1.00 94.19 82 ARG A C 1
ATOM 691 O O . ARG A 1 82 ? -22.263 -6.421 32.012 1.00 94.19 82 ARG A O 1
ATOM 698 N N . GLN A 1 83 ? -20.292 -5.548 31.418 1.00 93.88 83 GLN A N 1
ATOM 699 C CA . GLN A 1 83 ? -19.742 -5.588 32.771 1.00 93.88 83 GLN A CA 1
ATOM 700 C C . GLN A 1 83 ? -20.509 -4.649 33.713 1.00 93.88 83 GLN A C 1
ATOM 702 O O . GLN A 1 83 ? -20.902 -5.078 34.796 1.00 93.88 83 GLN A O 1
ATOM 707 N N . THR A 1 84 ? -20.799 -3.413 33.287 1.00 93.50 84 THR A N 1
ATOM 708 C CA . THR A 1 84 ? -21.567 -2.461 34.104 1.00 93.50 84 THR A CA 1
ATOM 709 C C . THR A 1 84 ? -22.978 -2.968 34.376 1.00 93.50 84 THR A C 1
ATOM 711 O O . THR A 1 84 ? -23.413 -2.935 35.521 1.00 93.50 84 THR A O 1
ATOM 714 N N . THR A 1 85 ? -23.672 -3.517 33.374 1.00 92.75 85 THR A N 1
ATOM 715 C CA . THR A 1 85 ? -25.017 -4.089 33.576 1.00 92.75 85 THR A CA 1
ATOM 716 C C . THR A 1 85 ? -25.013 -5.304 34.510 1.00 92.75 85 THR A C 1
ATOM 718 O O . THR A 1 85 ? -25.927 -5.463 35.323 1.00 92.75 85 THR A O 1
ATOM 721 N N . ILE A 1 86 ? -23.983 -6.159 34.456 1.00 90.94 86 ILE A N 1
ATOM 722 C CA . ILE A 1 86 ? -23.818 -7.258 35.418 1.00 90.94 86 ILE A CA 1
ATOM 723 C C . ILE A 1 86 ? -23.631 -6.697 36.828 1.00 90.94 86 ILE A C 1
ATOM 725 O O . ILE A 1 86 ? -24.332 -7.140 37.741 1.00 90.94 86 ILE A O 1
ATOM 729 N N . ASP A 1 87 ? -22.738 -5.725 37.010 1.00 90.19 87 ASP A N 1
ATOM 730 C CA . ASP A 1 87 ? -22.446 -5.133 38.317 1.00 90.19 87 ASP A CA 1
ATOM 731 C C . ASP A 1 87 ? -23.669 -4.416 38.906 1.00 90.19 87 ASP A C 1
ATOM 733 O O . ASP A 1 87 ? -24.006 -4.639 40.071 1.00 90.19 87 ASP A O 1
ATOM 737 N N . GLU A 1 88 ? -24.405 -3.651 38.096 1.00 88.62 88 GLU A N 1
ATOM 738 C CA . GLU A 1 88 ? -25.689 -3.042 38.466 1.00 88.62 88 GLU A CA 1
ATOM 739 C C . GLU A 1 88 ? -26.696 -4.106 38.919 1.00 88.62 88 GLU A C 1
ATOM 741 O O . GLU A 1 88 ? -27.242 -4.016 40.020 1.00 88.62 88 GLU A O 1
ATOM 746 N N . SER A 1 89 ? -26.858 -5.189 38.150 1.00 85.81 89 SER A N 1
ATOM 747 C CA . SER A 1 89 ? -27.768 -6.281 38.517 1.00 85.81 89 SER A CA 1
ATOM 748 C C . SER A 1 89 ? -27.369 -6.982 39.825 1.00 85.81 89 SER A C 1
ATOM 750 O O . SER A 1 89 ? -28.230 -7.437 40.581 1.00 85.81 89 SER A O 1
ATOM 752 N N . GLN A 1 90 ? -26.068 -7.089 40.117 1.00 86.50 90 GLN A N 1
ATOM 753 C CA . GLN A 1 90 ? -25.558 -7.668 41.362 1.00 86.50 90 GLN A CA 1
ATOM 754 C C . GLN A 1 90 ? -25.813 -6.738 42.549 1.00 86.50 90 GLN A C 1
ATOM 756 O O . GLN A 1 90 ? -26.176 -7.206 43.632 1.00 86.50 90 GLN A O 1
ATOM 761 N N . ILE A 1 91 ? -25.647 -5.428 42.355 1.00 85.00 91 ILE A N 1
ATOM 762 C CA . ILE A 1 91 ? -25.967 -4.409 43.359 1.00 85.00 91 ILE A CA 1
ATOM 763 C C . ILE A 1 91 ? -27.468 -4.428 43.664 1.00 85.00 91 ILE A C 1
ATOM 765 O O . ILE A 1 91 ? -27.845 -4.457 44.837 1.00 85.00 91 ILE A O 1
ATOM 769 N N . ASP A 1 92 ? -28.320 -4.492 42.643 1.00 83.69 92 ASP A N 1
ATOM 770 C CA . ASP A 1 92 ? -29.773 -4.537 42.814 1.00 83.69 92 ASP A CA 1
ATOM 771 C C . ASP A 1 92 ? -30.229 -5.807 43.536 1.00 83.69 92 ASP A C 1
ATOM 773 O O . ASP A 1 92 ? -31.018 -5.730 44.480 1.00 83.69 92 ASP A O 1
ATOM 777 N N . LYS A 1 93 ? -29.668 -6.972 43.188 1.00 86.81 93 LYS A N 1
ATOM 778 C CA . LYS A 1 93 ? -29.914 -8.231 43.913 1.00 86.81 93 LYS A CA 1
ATOM 779 C C . LYS A 1 93 ? -29.515 -8.134 45.384 1.00 86.81 93 LYS A C 1
ATOM 781 O O . LYS A 1 93 ? -30.272 -8.562 46.253 1.00 86.81 93 LYS A O 1
ATOM 786 N N . LYS A 1 94 ? -28.342 -7.562 45.688 1.00 83.50 94 LYS A N 1
ATOM 787 C CA . LYS A 1 94 ? -27.901 -7.332 47.076 1.00 83.50 94 LYS A CA 1
ATOM 788 C C . LYS A 1 94 ? -28.854 -6.397 47.818 1.00 83.50 94 LYS A C 1
ATOM 790 O O . LYS A 1 94 ? -29.206 -6.685 48.959 1.00 83.50 94 LYS A O 1
ATOM 795 N N . ARG A 1 95 ? -29.315 -5.325 47.167 1.00 79.94 95 ARG A N 1
ATOM 796 C CA . ARG A 1 95 ? -30.277 -4.376 47.741 1.00 79.94 95 ARG A CA 1
ATOM 797 C C . ARG A 1 95 ? -31.622 -5.044 48.042 1.00 79.94 95 ARG A C 1
ATOM 799 O O . ARG A 1 95 ? -32.168 -4.831 49.118 1.00 79.94 95 ARG A O 1
ATOM 806 N N . GLN A 1 96 ? -32.131 -5.880 47.137 1.00 79.94 96 GLN A N 1
ATOM 807 C CA . GLN A 1 96 ? -33.369 -6.641 47.346 1.00 79.94 96 GLN A CA 1
ATOM 808 C C . GLN A 1 96 ? -33.239 -7.638 48.506 1.00 79.94 96 GLN A C 1
ATOM 810 O O . GLN A 1 96 ? -34.089 -7.652 49.393 1.00 79.94 96 GLN A O 1
ATOM 815 N N . MET A 1 97 ? -32.135 -8.393 48.573 1.00 74.31 97 MET A N 1
ATOM 816 C CA . MET A 1 97 ? -31.855 -9.301 49.697 1.00 74.31 97 MET A CA 1
ATOM 817 C C . MET A 1 97 ? -31.749 -8.570 51.043 1.00 74.31 97 MET A C 1
ATOM 819 O O . MET A 1 97 ? -32.100 -9.125 52.083 1.00 74.31 97 MET A O 1
ATOM 823 N N . GLU A 1 98 ? -31.270 -7.325 51.047 1.00 72.38 98 GLU A N 1
ATOM 824 C CA . GLU A 1 98 ? -31.210 -6.511 52.258 1.00 72.38 98 GLU A CA 1
ATOM 825 C C . GLU A 1 98 ? -32.585 -5.972 52.690 1.00 72.38 98 GLU A C 1
ATOM 827 O O . GLU A 1 98 ? -32.829 -5.846 53.893 1.00 72.38 98 GLU A O 1
ATOM 832 N N . MET A 1 99 ? -33.499 -5.728 51.746 1.00 64.56 99 MET A N 1
ATOM 833 C CA . MET A 1 99 ? -34.877 -5.330 52.051 1.00 64.56 99 MET A CA 1
ATOM 834 C C . MET A 1 99 ? -35.767 -6.504 52.496 1.00 64.56 99 MET A C 1
ATOM 836 O O . MET A 1 99 ? -36.693 -6.290 53.274 1.00 64.56 99 MET A O 1
ATOM 840 N N . GLU A 1 100 ? -35.471 -7.740 52.081 1.00 63.06 100 GLU A N 1
ATOM 841 C CA . GLU A 1 100 ? -36.248 -8.941 52.439 1.00 63.06 100 GLU A CA 1
ATOM 842 C C . GLU A 1 100 ? -35.750 -9.685 53.693 1.00 63.06 100 GLU A C 1
ATOM 844 O O . GLU A 1 100 ? -36.114 -10.841 53.909 1.00 63.06 100 GLU A O 1
ATOM 849 N N . LYS A 1 101 ? -34.940 -9.064 54.565 1.00 57.12 101 LYS A N 1
ATOM 850 C CA . LYS A 1 101 ? -34.475 -9.720 55.805 1.00 57.12 101 LYS A CA 1
ATOM 851 C C . LYS A 1 101 ? -35.677 -10.173 56.667 1.00 57.12 101 LYS A C 1
ATOM 853 O O . LYS A 1 101 ? -36.379 -9.320 57.221 1.00 57.12 101 LYS A O 1
ATOM 858 N N . PRO A 1 102 ? -35.906 -11.490 56.868 1.00 54.72 102 PRO A N 1
ATOM 859 C CA . PRO A 1 102 ? -36.897 -11.964 57.822 1.00 54.72 102 PRO A CA 1
ATOM 860 C C . PRO A 1 102 ? -36.384 -11.725 59.248 1.00 54.72 102 PRO A C 1
ATOM 862 O O . PRO A 1 102 ? -35.181 -11.751 59.511 1.00 54.72 102 PRO A O 1
ATOM 865 N N . LYS A 1 103 ? -37.303 -11.507 60.194 1.00 53.25 103 LYS A N 1
ATOM 866 C CA . LYS A 1 103 ? -37.012 -11.440 61.636 1.00 53.25 103 LYS A CA 1
ATOM 867 C C . LYS A 1 103 ? -36.197 -12.680 62.056 1.00 53.25 103 LYS A C 1
ATOM 869 O O . LYS A 1 103 ? -36.727 -13.786 62.048 1.00 53.25 103 LYS A O 1
ATOM 874 N N . ILE A 1 104 ? -34.921 -12.512 62.416 1.00 52.84 104 ILE A N 1
ATOM 875 C CA . ILE A 1 104 ? -34.036 -13.619 62.820 1.00 52.84 104 ILE A CA 1
ATOM 876 C C . ILE A 1 104 ? -34.320 -14.022 64.275 1.00 52.84 104 ILE A C 1
ATOM 878 O O . ILE A 1 104 ? -33.969 -13.306 65.213 1.00 52.84 104 ILE A O 1
ATOM 882 N N . THR A 1 105 ? -34.878 -15.220 64.459 1.00 48.69 105 THR A N 1
ATOM 883 C CA . THR A 1 105 ? -34.651 -16.076 65.635 1.00 48.69 105 THR A CA 1
ATOM 884 C C . THR A 1 105 ? -33.278 -16.750 65.510 1.00 48.69 105 THR A C 1
ATOM 886 O O . THR A 1 105 ? -32.949 -17.317 64.470 1.00 48.69 105 THR A O 1
ATOM 889 N N . ARG A 1 106 ? -32.449 -16.646 66.556 1.00 45.03 106 ARG A N 1
ATOM 890 C CA . ARG A 1 106 ? -31.034 -17.059 66.592 1.00 45.03 106 ARG A CA 1
ATOM 891 C C . ARG A 1 106 ? -30.856 -18.571 66.774 1.00 45.03 106 ARG A C 1
ATOM 893 O O . ARG A 1 106 ? -30.987 -19.036 67.900 1.00 45.03 106 ARG A O 1
ATOM 900 N N . ASN A 1 107 ? -30.383 -19.293 65.756 1.00 46.69 107 ASN A N 1
ATOM 901 C CA . ASN A 1 107 ? -29.778 -20.618 65.948 1.00 46.69 107 ASN A CA 1
ATOM 902 C C . ASN A 1 107 ? -28.451 -20.712 65.176 1.00 46.69 107 ASN A C 1
ATOM 904 O O . ASN A 1 107 ? -28.419 -20.787 63.951 1.00 46.69 107 ASN A O 1
ATOM 908 N N . SER A 1 108 ? -27.345 -20.692 65.918 1.00 52.47 108 SER A N 1
ATOM 909 C CA . SER A 1 108 ? -25.986 -20.915 65.428 1.00 52.47 108 SER A CA 1
ATOM 910 C C . SER A 1 108 ? -25.755 -22.397 65.133 1.00 52.47 108 SER A C 1
ATOM 912 O O . SER A 1 108 ? -25.848 -23.220 66.044 1.00 52.47 108 SER A O 1
ATOM 914 N N . SER A 1 109 ? -25.370 -22.748 63.907 1.00 53.28 109 SER A N 1
ATOM 915 C CA . SER A 1 109 ? -24.699 -24.026 63.658 1.00 53.28 109 SER A CA 1
ATOM 916 C C . SER A 1 109 ? -23.515 -23.835 62.713 1.00 53.28 109 SER A C 1
ATOM 918 O O . SER A 1 109 ? -23.597 -23.203 61.664 1.00 53.28 109 SER A O 1
ATOM 920 N N . SER A 1 110 ? -22.376 -24.313 63.199 1.00 54.56 110 SER A N 1
ATOM 921 C CA . SER A 1 110 ? -21.037 -24.225 62.635 1.00 54.56 110 SER A CA 1
ATOM 922 C C . SER A 1 110 ? -20.932 -24.976 61.302 1.00 54.56 110 SER A C 1
ATOM 924 O O . SER A 1 110 ? -21.104 -26.193 61.251 1.00 54.56 110 SER A O 1
ATOM 926 N N . SER A 1 111 ? -20.618 -24.256 60.222 1.00 57.16 111 SER A N 1
ATOM 927 C CA . SER A 1 111 ? -20.297 -24.827 58.910 1.00 57.16 111 SER A CA 1
ATOM 928 C C . SER A 1 111 ? -18.829 -25.264 58.878 1.00 57.16 111 SER A C 1
ATOM 930 O O . SER A 1 111 ? -17.963 -24.560 58.357 1.00 57.16 111 SER A O 1
ATOM 932 N N . HIS A 1 112 ? -18.535 -26.437 59.433 1.00 61.00 112 HIS A N 1
ATOM 933 C CA . HIS A 1 112 ? -17.242 -27.085 59.243 1.00 61.00 112 HIS A CA 1
ATOM 934 C C . HIS A 1 112 ? -17.144 -27.584 57.791 1.00 61.00 112 HIS A C 1
ATOM 936 O O . HIS A 1 112 ? -17.713 -28.620 57.437 1.00 61.00 112 HIS A O 1
ATOM 942 N N . THR A 1 113 ? -16.414 -26.870 56.933 1.00 66.38 113 THR A N 1
ATOM 943 C CA . THR A 1 113 ? -16.077 -27.335 55.582 1.00 66.38 113 THR A CA 1
ATOM 944 C C . THR A 1 113 ? -15.141 -28.540 55.709 1.00 66.38 113 THR A C 1
ATOM 946 O O . THR A 1 113 ? -13.941 -28.439 55.944 1.00 66.38 113 THR A O 1
ATOM 949 N N . SER A 1 114 ? -15.724 -29.739 55.682 1.00 73.31 114 SER A N 1
ATOM 950 C CA . SER A 1 114 ? -14.981 -30.994 55.793 1.00 73.31 114 SER A CA 1
ATOM 951 C C . SER A 1 114 ? -13.944 -31.083 54.673 1.00 73.31 114 SER A C 1
ATOM 953 O O . SER A 1 114 ? -14.300 -30.930 53.513 1.00 73.31 114 SER A O 1
ATOM 955 N N . GLN A 1 115 ? -12.691 -31.417 54.997 1.00 71.56 115 GLN A N 1
ATOM 956 C CA . GLN A 1 115 ? -11.578 -31.627 54.048 1.00 71.56 115 GLN A CA 1
ATOM 957 C C . GLN A 1 115 ? -11.940 -32.542 52.854 1.00 71.56 115 GLN A C 1
ATOM 959 O O . GLN A 1 115 ? -11.339 -32.462 51.786 1.00 71.56 115 GLN A O 1
ATOM 964 N N . LYS A 1 116 ? -12.984 -33.369 52.999 1.00 70.75 116 LYS A N 1
ATOM 965 C CA . LYS A 1 116 ? -13.573 -34.205 51.945 1.00 70.75 116 LYS A CA 1
ATOM 966 C C . LYS A 1 116 ? -14.209 -33.408 50.794 1.00 70.75 116 LYS A C 1
ATOM 968 O O . LYS A 1 116 ? -14.296 -33.942 49.693 1.00 70.75 116 LYS A O 1
ATOM 973 N N . SER A 1 117 ? -14.660 -32.169 51.013 1.00 75.19 117 SER A N 1
ATOM 974 C CA . SER A 1 117 ? -15.171 -31.301 49.941 1.00 75.19 117 SER A CA 1
ATOM 975 C C . SER A 1 117 ? -14.050 -30.745 49.063 1.00 75.19 117 SER A C 1
ATOM 977 O O . SER A 1 117 ? -14.264 -30.559 47.874 1.00 75.19 117 SER A O 1
ATOM 979 N N . ILE A 1 118 ? -12.853 -30.553 49.623 1.00 74.88 118 ILE A N 1
ATOM 980 C CA . ILE A 1 118 ? -11.679 -30.021 48.911 1.00 74.88 118 ILE A CA 1
ATOM 981 C C . ILE A 1 118 ? -11.090 -31.079 47.962 1.00 74.88 118 ILE A C 1
ATOM 983 O O . ILE A 1 118 ? -10.569 -30.755 46.902 1.00 74.88 118 ILE A O 1
ATOM 987 N N . LEU A 1 119 ? -11.217 -32.363 48.313 1.00 76.00 119 LEU A N 1
ATOM 988 C CA . LEU A 1 119 ? -10.669 -33.482 47.536 1.00 76.00 119 LEU A CA 1
ATOM 989 C C . LEU A 1 119 ? -11.622 -34.013 46.446 1.00 76.00 119 LEU A C 1
ATOM 991 O O . LEU A 1 119 ? -11.203 -34.802 45.598 1.00 76.00 119 LEU A O 1
ATOM 995 N N . LYS A 1 120 ? -12.896 -33.595 46.435 1.00 76.25 120 LYS A N 1
ATOM 996 C CA . LYS A 1 120 ? -13.869 -33.966 45.393 1.00 76.25 120 LYS A CA 1
ATOM 997 C C . LYS A 1 120 ? -13.593 -33.168 44.111 1.00 76.25 120 LYS A C 1
ATOM 999 O O . LYS A 1 120 ? -14.205 -32.134 43.883 1.00 76.25 120 LYS A O 1
ATOM 1004 N N . GLY A 1 121 ? -12.675 -33.658 43.280 1.00 71.19 121 GLY A N 1
ATOM 1005 C CA . GLY A 1 121 ? -12.405 -33.089 41.949 1.00 71.19 121 GLY A CA 1
ATOM 1006 C C . GLY A 1 121 ? -10.956 -33.186 41.474 1.00 71.19 121 GLY A C 1
ATOM 1007 O O . GLY A 1 121 ? -10.671 -32.848 40.329 1.00 71.19 121 GLY A O 1
ATOM 1008 N N . VAL A 1 122 ? -10.034 -33.661 42.317 1.00 80.12 122 VAL A N 1
ATOM 1009 C CA . VAL A 1 122 ? -8.622 -33.798 41.937 1.00 80.12 122 VAL A CA 1
ATOM 1010 C C . VAL A 1 122 ? -8.435 -35.025 41.036 1.00 80.12 122 VAL A C 1
ATOM 1012 O O . VAL A 1 122 ? -8.599 -36.160 41.480 1.00 80.12 122 VAL A O 1
ATOM 10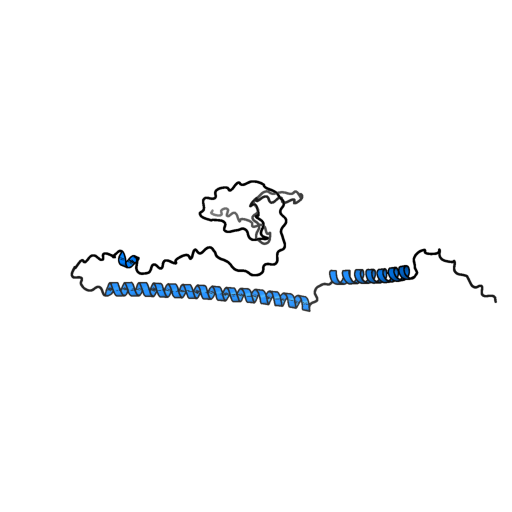15 N N . ILE A 1 123 ? -8.065 -34.797 39.773 1.00 74.00 123 ILE A N 1
ATOM 1016 C CA . ILE A 1 123 ? -7.671 -35.836 38.812 1.00 74.00 123 ILE A CA 1
ATOM 1017 C C . ILE A 1 123 ? -6.140 -35.894 38.769 1.00 74.00 123 ILE A C 1
ATOM 1019 O O . ILE A 1 123 ? -5.488 -34.931 38.373 1.00 74.00 123 ILE A O 1
ATOM 1023 N N . VAL A 1 124 ? -5.557 -37.029 39.165 1.00 69.06 124 VAL A N 1
ATOM 1024 C CA . VAL A 1 124 ? -4.109 -37.280 39.065 1.00 69.06 124 VAL A CA 1
ATOM 1025 C C . VAL A 1 124 ? -3.819 -38.026 37.764 1.00 69.06 124 VAL A C 1
ATOM 1027 O O . VAL A 1 124 ? -4.206 -39.184 37.601 1.00 69.06 124 VAL A O 1
ATOM 1030 N N . GLN A 1 125 ? -3.117 -37.381 36.833 1.00 68.94 125 GLN A N 1
ATOM 1031 C CA . GLN A 1 125 ? -2.687 -38.008 35.585 1.00 68.94 125 GLN A CA 1
ATOM 1032 C C . GLN A 1 125 ? -1.433 -38.865 35.824 1.00 68.94 125 GLN A C 1
ATOM 1034 O O . GLN A 1 125 ? -0.358 -38.367 36.161 1.00 68.94 125 GLN A O 1
ATOM 1039 N N . LYS A 1 126 ? -1.569 -40.183 35.653 1.00 70.69 126 LYS A N 1
ATOM 1040 C CA . LYS A 1 126 ? -0.473 -41.153 35.773 1.00 70.69 126 LYS A CA 1
ATOM 1041 C C . LYS A 1 126 ? 0.460 -41.029 34.562 1.00 70.69 126 LYS A C 1
ATOM 1043 O O . LYS A 1 126 ? 0.058 -41.331 33.440 1.00 70.69 126 LYS A O 1
ATOM 1048 N N . ARG A 1 127 ? 1.711 -40.609 34.781 1.00 66.00 127 ARG A N 1
ATOM 1049 C CA . ARG A 1 127 ? 2.770 -40.667 33.758 1.00 66.00 127 ARG A CA 1
ATOM 1050 C C . ARG A 1 127 ? 3.078 -42.136 33.437 1.00 66.00 127 ARG A C 1
ATOM 1052 O O . ARG A 1 127 ? 3.368 -42.911 34.347 1.00 66.00 127 ARG A O 1
ATOM 1059 N N . LYS A 1 128 ? 2.984 -42.524 32.160 1.00 52.03 128 LYS A N 1
ATOM 1060 C CA . LYS A 1 128 ? 3.470 -43.818 31.656 1.00 52.03 128 LYS A CA 1
ATOM 1061 C C . LYS A 1 128 ? 4.987 -43.736 31.502 1.00 52.03 128 LYS A C 1
ATOM 1063 O O . LYS A 1 128 ? 5.483 -43.025 30.639 1.00 52.03 128 LYS A O 1
ATOM 1068 N N . THR A 1 129 ? 5.693 -44.471 32.345 1.00 44.22 129 THR A N 1
ATOM 1069 C CA . THR A 1 129 ? 7.079 -44.898 32.146 1.00 44.22 129 THR A CA 1
ATOM 1070 C C . THR A 1 129 ? 7.053 -46.322 31.605 1.00 44.22 129 THR A C 1
ATOM 1072 O O . THR A 1 129 ? 6.614 -47.219 32.325 1.00 44.22 129 THR A O 1
ATOM 1075 N N . THR A 1 130 ? 7.510 -46.528 30.373 1.00 37.84 130 THR A N 1
ATOM 1076 C CA . THR A 1 130 ? 7.876 -47.848 29.838 1.00 37.84 130 THR A CA 1
ATOM 1077 C C . THR A 1 130 ? 9.026 -47.669 28.844 1.00 37.84 130 THR A C 1
ATOM 1079 O O . THR A 1 130 ? 8.796 -47.252 27.713 1.00 37.84 130 THR A O 1
ATOM 1082 N N . GLU A 1 131 ? 10.242 -47.962 29.301 1.00 38.56 131 GLU A N 1
ATOM 1083 C CA . GLU A 1 131 ? 11.384 -48.421 28.488 1.00 38.56 131 GLU A CA 1
ATOM 1084 C C . GLU A 1 131 ? 11.258 -49.967 28.304 1.00 38.56 131 GLU A C 1
ATOM 1086 O O . GLU A 1 131 ? 10.377 -50.567 28.929 1.00 38.56 131 GLU A O 1
ATOM 1091 N N . PRO A 1 132 ? 12.115 -50.672 27.537 1.00 47.38 132 PRO A N 1
ATOM 1092 C CA . PRO A 1 132 ? 11.986 -50.938 26.101 1.00 47.38 132 PRO A CA 1
ATOM 1093 C C . PRO A 1 132 ? 11.926 -52.457 25.788 1.00 47.38 132 PRO A C 1
ATOM 1095 O O . PRO A 1 132 ? 12.339 -53.285 26.593 1.00 47.38 132 PRO A O 1
ATOM 1098 N N . THR A 1 133 ? 11.446 -52.868 24.611 1.00 33.41 133 THR A N 1
ATOM 1099 C CA . THR A 1 133 ? 11.802 -54.157 23.962 1.00 33.41 133 THR A CA 1
ATOM 1100 C C . THR A 1 133 ? 11.391 -54.102 22.489 1.00 33.41 133 THR A C 1
ATOM 1102 O O . THR A 1 133 ? 10.332 -53.569 22.164 1.00 33.41 133 THR A O 1
ATOM 1105 N N . GLY A 1 134 ? 12.300 -54.536 21.614 1.00 32.28 134 GLY A N 1
ATOM 1106 C CA . GLY A 1 134 ? 12.329 -54.209 20.187 1.00 32.28 134 GLY A CA 1
ATOM 1107 C C . GLY A 1 134 ? 11.394 -55.015 19.286 1.00 32.28 134 GLY A C 1
ATOM 1108 O O . GLY A 1 134 ? 10.916 -56.078 19.660 1.00 32.28 134 GLY A O 1
ATOM 1109 N N . ASP A 1 135 ? 11.130 -54.469 18.098 1.00 34.59 135 ASP A N 1
ATOM 1110 C CA . ASP A 1 135 ? 11.740 -54.926 16.842 1.00 34.59 135 ASP A CA 1
ATOM 1111 C C . ASP A 1 135 ? 11.512 -53.874 15.728 1.00 34.59 135 ASP A C 1
ATOM 1113 O O . ASP A 1 135 ? 10.504 -53.169 15.702 1.00 34.59 135 ASP A O 1
ATOM 1117 N N . GLU A 1 136 ? 12.529 -53.743 14.873 1.00 45.12 136 GLU A N 1
ATOM 1118 C CA . GLU A 1 136 ? 12.736 -52.898 13.670 1.00 45.12 136 GLU A CA 1
ATOM 1119 C C . GLU A 1 136 ? 11.552 -52.897 12.646 1.00 45.12 136 GLU A C 1
ATOM 1121 O O . GLU A 1 136 ? 10.745 -53.828 12.696 1.00 45.12 136 GLU A O 1
ATOM 1126 N N . PRO A 1 137 ? 11.446 -51.956 11.653 1.00 40.72 137 PRO A N 1
ATOM 1127 C CA . PRO A 1 137 ? 12.601 -51.553 10.840 1.00 40.72 137 PRO A CA 1
ATOM 1128 C C . PRO A 1 137 ? 12.691 -50.138 10.196 1.00 40.72 137 PRO A C 1
ATOM 1130 O O . PRO A 1 137 ? 11.706 -49.453 9.931 1.00 40.72 137 PRO A O 1
ATOM 1133 N N . GLN A 1 138 ? 13.938 -49.828 9.806 1.00 32.91 138 GLN A N 1
ATOM 1134 C CA . GLN A 1 138 ? 14.437 -48.914 8.749 1.00 32.91 138 GLN A CA 1
ATOM 1135 C C . GLN A 1 138 ? 14.642 -47.415 9.054 1.00 32.91 138 GLN A C 1
ATOM 1137 O O . GLN A 1 138 ? 13.811 -46.559 8.753 1.00 32.91 138 GLN A O 1
ATOM 1142 N N . ALA A 1 139 ? 15.873 -47.092 9.472 1.00 34.62 139 ALA A N 1
ATOM 1143 C CA . ALA A 1 139 ? 16.496 -45.774 9.357 1.00 34.62 139 ALA A CA 1
ATOM 1144 C C . ALA A 1 139 ? 17.557 -45.758 8.233 1.00 34.62 139 ALA A C 1
ATOM 1146 O O . ALA A 1 139 ? 18.465 -46.589 8.207 1.00 34.62 139 ALA A O 1
ATOM 1147 N N . LYS A 1 140 ? 17.483 -44.767 7.331 1.00 38.09 140 LYS A N 1
ATOM 1148 C CA . LYS A 1 140 ? 18.612 -44.336 6.489 1.00 38.09 140 LYS A CA 1
ATOM 1149 C C . LYS A 1 140 ? 19.406 -43.267 7.246 1.00 38.09 140 LYS A C 1
ATOM 1151 O O . LYS A 1 140 ? 18.841 -42.260 7.660 1.00 38.09 140 LYS A O 1
ATOM 1156 N N . LYS A 1 141 ? 20.706 -43.514 7.419 1.00 35.56 141 LYS A N 1
ATOM 1157 C CA . LYS A 1 141 ? 21.711 -42.603 7.987 1.00 35.56 141 LYS A CA 1
ATOM 1158 C C . LYS A 1 141 ? 22.313 -41.692 6.917 1.00 35.56 141 LYS A C 1
ATOM 1160 O O . LYS A 1 141 ? 22.532 -42.182 5.815 1.00 35.56 141 LYS A O 1
ATOM 1165 N N . VAL A 1 142 ? 22.663 -40.463 7.305 1.00 31.11 142 VAL A N 1
ATOM 1166 C CA . VAL A 1 142 ? 23.918 -39.728 6.991 1.00 31.11 142 VAL A CA 1
ATOM 1167 C C . VAL A 1 142 ? 23.889 -38.431 7.823 1.00 31.11 142 VAL A C 1
ATOM 1169 O O . VAL A 1 142 ? 22.989 -37.622 7.645 1.00 31.11 142 VAL A O 1
ATOM 1172 N N . ASP A 1 143 ? 24.560 -38.364 8.974 1.00 31.61 143 ASP A N 1
ATOM 1173 C CA . ASP A 1 143 ? 25.978 -38.035 9.247 1.00 31.61 143 ASP A CA 1
ATOM 1174 C C . ASP A 1 143 ? 26.228 -36.542 9.553 1.00 31.61 143 ASP A C 1
ATOM 1176 O O . ASP A 1 143 ? 25.900 -35.650 8.776 1.00 31.61 143 ASP A O 1
ATOM 1180 N N . CYS A 1 144 ? 26.824 -36.307 10.728 1.00 30.42 144 CYS A N 1
ATOM 1181 C CA . CYS A 1 144 ? 27.390 -35.039 11.200 1.00 30.42 144 CYS A CA 1
ATOM 1182 C C . CYS A 1 144 ? 28.831 -34.861 10.693 1.00 30.42 144 CYS A C 1
ATOM 1184 O O . CYS A 1 144 ? 29.527 -35.849 10.459 1.00 30.42 144 CYS A O 1
ATOM 1186 N N . PRO A 1 145 ? 29.354 -33.627 10.777 1.00 33.88 145 PRO A N 1
ATOM 1187 C CA . PRO A 1 145 ? 30.633 -33.440 11.458 1.00 33.88 145 PRO A CA 1
ATOM 1188 C C . PRO A 1 145 ? 30.544 -32.417 12.601 1.00 33.88 145 PRO A C 1
ATOM 1190 O O . PRO A 1 145 ? 29.856 -31.403 12.515 1.00 33.88 145 PRO A O 1
ATOM 1193 N N . LYS A 1 146 ? 31.266 -32.720 13.685 1.00 35.22 146 LYS A N 1
ATOM 1194 C CA . LYS A 1 146 ? 31.626 -31.807 14.778 1.00 35.22 146 LYS A CA 1
ATOM 1195 C C . LYS A 1 146 ? 33.012 -31.230 14.488 1.00 35.22 146 LYS A C 1
ATOM 1197 O O . LYS A 1 146 ? 33.877 -32.034 14.178 1.00 35.22 146 LYS A O 1
ATOM 1202 N N . GLU A 1 147 ? 33.218 -29.937 14.734 1.00 29.77 147 GLU A N 1
ATOM 1203 C CA . GLU A 1 147 ? 34.390 -29.331 15.410 1.00 29.77 147 GLU A CA 1
ATOM 1204 C C . GLU A 1 147 ? 33.900 -27.992 16.005 1.00 29.77 147 GLU A C 1
ATOM 1206 O O . GLU A 1 147 ? 33.161 -27.273 15.341 1.00 29.77 147 GLU A O 1
ATOM 1211 N N . GLY A 1 148 ? 33.968 -27.787 17.328 1.00 30.22 148 GLY A N 1
ATOM 1212 C CA . GLY A 1 148 ? 35.027 -27.008 17.998 1.00 30.22 148 GLY A CA 1
ATOM 1213 C C . GLY A 1 148 ? 34.633 -25.521 18.006 1.00 30.22 148 GLY A C 1
ATOM 1214 O O . GLY A 1 148 ? 34.551 -24.916 16.950 1.00 30.22 148 GLY A O 1
ATOM 1215 N N . THR A 1 149 ? 34.218 -24.912 19.121 1.00 27.16 149 THR A N 1
ATOM 1216 C CA . THR A 1 149 ? 35.125 -24.359 20.143 1.00 27.16 149 THR A CA 1
ATOM 1217 C C . THR A 1 149 ? 34.320 -23.958 21.393 1.00 27.16 149 THR A C 1
ATOM 1219 O O . THR A 1 149 ? 33.217 -23.426 21.285 1.00 27.16 149 THR A O 1
ATOM 1222 N N . GLN A 1 150 ? 34.864 -24.273 22.573 1.00 40.03 150 GLN A N 1
ATOM 1223 C CA . GLN A 1 150 ? 34.440 -23.773 23.889 1.00 40.03 150 GLN A CA 1
ATOM 1224 C C . GLN A 1 150 ? 34.730 -22.277 23.980 1.00 40.03 150 GLN A C 1
ATOM 1226 O O . GLN A 1 150 ? 35.847 -21.962 23.615 1.00 40.03 150 GLN A O 1
ATOM 1231 N N . GLU A 1 151 ? 33.843 -21.443 24.544 1.00 31.73 151 GLU A N 1
ATOM 1232 C CA . GLU A 1 151 ? 34.211 -20.378 25.504 1.00 31.73 151 GLU A CA 1
ATOM 1233 C C . GLU A 1 151 ? 33.019 -20.061 26.436 1.00 31.73 151 GLU A C 1
ATOM 1235 O O . GLU A 1 151 ? 31.914 -19.743 26.004 1.00 31.73 151 GLU A O 1
ATOM 1240 N N . ASP A 1 152 ? 33.293 -20.275 27.721 1.00 32.31 152 ASP A N 1
ATOM 1241 C CA . ASP A 1 152 ? 32.877 -19.586 28.941 1.00 32.31 152 ASP A CA 1
ATOM 1242 C C . ASP A 1 152 ? 31.413 -19.269 29.301 1.00 32.31 152 ASP A C 1
ATOM 1244 O O . ASP A 1 152 ? 30.660 -18.511 28.696 1.00 32.31 152 ASP A O 1
ATOM 1248 N N . ASP A 1 153 ? 31.091 -19.844 30.457 1.00 45.59 153 ASP A N 1
ATOM 1249 C CA . ASP A 1 153 ? 29.902 -19.739 31.275 1.00 45.59 153 ASP A CA 1
ATOM 1250 C C . ASP A 1 153 ? 30.063 -18.569 32.263 1.00 45.59 153 ASP A C 1
ATOM 1252 O O . ASP A 1 153 ? 30.885 -18.618 33.182 1.00 45.59 153 ASP A O 1
ATOM 1256 N N . LYS A 1 154 ? 29.256 -17.516 32.104 1.00 41.06 154 LYS A N 1
ATOM 1257 C CA . LYS A 1 154 ? 28.868 -16.619 33.201 1.00 41.06 154 LYS A CA 1
ATOM 1258 C C . LYS A 1 154 ? 27.398 -16.250 33.053 1.00 41.06 154 LYS A C 1
ATOM 1260 O O . LYS A 1 154 ? 27.040 -15.280 32.397 1.00 41.06 154 LYS A O 1
ATOM 1265 N N . SER A 1 155 ? 26.536 -17.033 33.695 1.00 42.22 155 SER A N 1
ATOM 1266 C CA . SER A 1 155 ? 25.157 -16.622 33.955 1.00 42.22 155 SER A CA 1
ATOM 1267 C C . SER A 1 155 ? 25.120 -15.649 35.137 1.00 42.22 155 SER A C 1
ATOM 1269 O O . SER A 1 155 ? 25.307 -16.021 36.299 1.00 42.22 155 SER A O 1
ATOM 1271 N N . GLU A 1 156 ? 24.876 -14.374 34.843 1.00 48.16 156 GLU A N 1
ATOM 1272 C CA . GLU A 1 156 ? 24.446 -13.419 35.855 1.00 48.16 156 GLU A CA 1
ATOM 1273 C C . GLU A 1 156 ? 23.036 -13.784 36.333 1.00 48.16 156 GLU A C 1
ATOM 1275 O O . GLU A 1 156 ? 22.104 -14.001 35.557 1.00 48.16 156 GLU A O 1
ATOM 1280 N N . LYS A 1 157 ? 22.890 -13.896 37.654 1.00 47.66 157 LYS A N 1
ATOM 1281 C CA . LYS A 1 157 ? 21.627 -14.207 38.319 1.00 47.66 157 LYS A CA 1
ATOM 1282 C C . LYS A 1 157 ? 20.690 -13.005 38.227 1.00 47.66 157 LYS A C 1
ATOM 1284 O O . LYS A 1 157 ? 20.739 -12.115 39.073 1.00 47.66 157 LYS A O 1
ATOM 1289 N N . THR A 1 158 ? 19.772 -13.011 37.269 1.00 50.78 158 THR A N 1
ATOM 1290 C CA . THR A 1 158 ? 18.564 -12.187 37.367 1.00 50.78 158 THR A CA 1
ATOM 1291 C C . THR A 1 158 ? 17.629 -12.824 38.394 1.00 50.78 158 THR A C 1
ATOM 1293 O O . THR A 1 158 ? 17.236 -13.981 38.241 1.00 50.78 158 THR A O 1
ATOM 1296 N N . ASN A 1 159 ? 17.274 -12.088 39.448 1.00 57.78 159 ASN A N 1
ATOM 1297 C CA . ASN A 1 159 ? 16.306 -12.511 40.466 1.00 57.78 159 ASN A CA 1
ATOM 1298 C C . ASN A 1 159 ? 14.877 -12.538 39.889 1.00 57.78 159 ASN A C 1
ATOM 1300 O O . ASN A 1 159 ? 14.044 -11.695 40.212 1.00 57.78 159 ASN A O 1
ATOM 1304 N N . GLY A 1 160 ? 14.597 -13.503 39.018 1.00 65.88 160 GLY A N 1
ATOM 1305 C CA . GLY A 1 160 ? 13.281 -13.763 38.448 1.00 65.88 160 GLY A CA 1
ATOM 1306 C C . GLY A 1 160 ? 13.133 -15.249 38.140 1.00 65.88 160 GLY A C 1
ATOM 1307 O O . GLY A 1 160 ? 14.056 -15.871 37.626 1.00 65.88 160 GLY A O 1
ATOM 1308 N N . ASN A 1 161 ? 11.973 -15.831 38.453 1.00 73.56 161 ASN A N 1
ATOM 1309 C CA . ASN A 1 161 ? 11.667 -17.263 38.278 1.00 73.56 161 ASN A CA 1
ATOM 1310 C C . ASN A 1 161 ? 11.472 -17.681 36.803 1.00 73.56 161 ASN A C 1
ATOM 1312 O O . ASN A 1 161 ? 10.633 -18.527 36.496 1.00 73.56 161 ASN A O 1
ATOM 1316 N N . LEU A 1 162 ? 12.195 -17.069 35.871 1.00 72.69 162 LEU A N 1
ATOM 1317 C CA . LEU A 1 162 ? 12.061 -17.320 34.442 1.00 72.69 162 LEU A CA 1
ATOM 1318 C C . LEU A 1 162 ? 13.155 -18.305 34.018 1.00 72.69 162 LEU A C 1
ATOM 1320 O O . LEU A 1 162 ? 14.341 -18.027 34.170 1.00 72.69 162 LEU A O 1
ATOM 1324 N N . VAL A 1 163 ? 12.759 -19.468 33.500 1.00 78.38 163 VAL A N 1
ATOM 1325 C CA . VAL A 1 163 ? 13.682 -20.490 32.981 1.00 78.38 163 VAL A CA 1
ATOM 1326 C C . VAL A 1 163 ? 13.668 -20.422 31.458 1.00 78.38 163 VAL A C 1
ATOM 1328 O O . VAL A 1 163 ? 12.607 -20.520 30.844 1.00 78.38 163 VAL A O 1
ATOM 1331 N N . CYS A 1 164 ? 14.837 -20.257 30.838 1.00 75.81 164 CYS A N 1
ATOM 1332 C CA . CYS A 1 164 ? 14.974 -20.303 29.384 1.00 75.81 164 CYS A CA 1
ATOM 1333 C C . CYS A 1 164 ? 14.677 -21.726 28.879 1.00 75.81 164 CYS A C 1
ATOM 1335 O O . CYS A 1 164 ? 15.383 -22.669 29.230 1.00 75.81 164 CYS A O 1
ATOM 1337 N N . LEU A 1 165 ? 13.624 -21.885 28.069 1.00 75.88 165 LEU A N 1
ATOM 1338 C CA . LEU A 1 165 ? 13.181 -23.184 27.538 1.00 75.88 165 LEU A CA 1
ATOM 1339 C C . LEU A 1 165 ? 13.819 -23.547 26.182 1.00 75.88 165 LEU A C 1
ATOM 1341 O O . LEU A 1 165 ? 13.536 -24.614 25.644 1.00 75.88 165 LEU A O 1
ATOM 1345 N N . GLY A 1 166 ? 14.689 -22.691 25.639 1.00 72.06 166 GLY A N 1
ATOM 1346 C CA . GLY A 1 166 ? 15.430 -22.941 24.402 1.00 72.06 166 GLY A CA 1
ATOM 1347 C C . GLY A 1 166 ? 15.678 -21.668 23.595 1.00 72.06 166 GLY A C 1
ATOM 1348 O O . GLY A 1 166 ? 14.915 -20.710 23.677 1.00 72.06 166 GLY A O 1
ATOM 1349 N N . VAL A 1 167 ? 16.753 -21.667 22.807 1.00 79.06 167 VAL A N 1
ATOM 1350 C CA . VAL A 1 167 ? 17.057 -20.605 21.837 1.00 79.06 167 VAL A CA 1
ATOM 1351 C C . VAL A 1 167 ? 16.585 -21.078 20.464 1.00 79.06 167 VAL A C 1
ATOM 1353 O O . VAL A 1 167 ? 16.925 -22.184 20.043 1.00 79.06 167 VAL A O 1
ATOM 1356 N N . LEU A 1 168 ? 15.775 -20.266 19.784 1.00 77.44 168 LEU A N 1
ATOM 1357 C CA . LEU A 1 168 ? 15.269 -20.583 18.448 1.00 77.44 168 LEU A CA 1
ATOM 1358 C C . LEU A 1 168 ? 16.422 -20.607 17.424 1.00 77.44 168 LEU A C 1
ATOM 1360 O O . LEU A 1 168 ? 17.228 -19.675 17.397 1.00 77.44 168 LEU A O 1
ATOM 1364 N N . PRO A 1 169 ? 16.507 -21.623 16.548 1.00 71.81 169 PRO A N 1
ATOM 1365 C CA . PRO A 1 169 ? 17.492 -21.638 15.471 1.00 71.81 169 PRO A CA 1
ATOM 1366 C C . PRO A 1 169 ? 17.310 -20.419 14.555 1.00 71.81 169 PRO A C 1
ATOM 1368 O O . PRO A 1 169 ? 16.209 -20.171 14.071 1.00 71.81 169 PRO A O 1
ATOM 1371 N N . GLY A 1 170 ? 18.384 -19.665 14.317 1.00 72.75 170 GLY A N 1
ATOM 1372 C CA . GLY A 1 170 ? 18.374 -18.479 13.451 1.00 72.75 170 GLY A CA 1
ATOM 1373 C C . GLY A 1 170 ? 18.095 -17.148 14.158 1.00 72.75 170 GLY A C 1
ATOM 1374 O O . GLY A 1 170 ? 18.229 -16.108 13.522 1.00 72.75 170 GLY A O 1
ATOM 1375 N N . ILE A 1 171 ? 17.780 -17.157 15.461 1.00 74.88 171 ILE A N 1
ATOM 1376 C CA . ILE A 1 171 ? 17.762 -15.947 16.292 1.00 74.88 171 ILE A CA 1
ATOM 1377 C C . ILE A 1 171 ? 19.033 -15.958 17.162 1.00 74.88 171 ILE A C 1
ATOM 1379 O O . ILE A 1 171 ? 19.184 -16.760 18.084 1.00 74.88 171 ILE A O 1
ATOM 1383 N N . GLY A 1 172 ? 20.022 -15.139 16.801 1.00 66.56 172 GLY A N 1
ATOM 1384 C CA . GLY A 1 172 ? 21.224 -14.963 17.620 1.00 66.56 172 GLY A CA 1
ATOM 1385 C C . GLY A 1 172 ? 20.877 -14.277 18.943 1.00 66.56 172 GLY A C 1
ATOM 1386 O O . GLY A 1 172 ? 19.918 -13.507 19.011 1.00 66.56 172 GLY A O 1
ATOM 1387 N N . ARG A 1 173 ? 21.645 -14.542 20.008 1.00 71.12 173 ARG A N 1
ATOM 1388 C CA . ARG A 1 173 ? 21.581 -13.706 21.214 1.00 71.12 173 ARG A CA 1
ATOM 1389 C C . ARG A 1 173 ? 22.149 -12.342 20.841 1.00 71.12 173 ARG A C 1
ATOM 1391 O O . ARG A 1 173 ? 23.334 -12.245 20.541 1.00 71.12 173 ARG A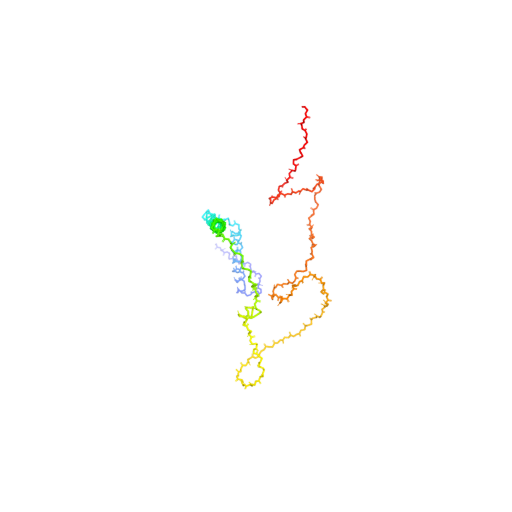 O 1
ATOM 1398 N N . TYR A 1 174 ? 21.306 -11.320 20.836 1.00 66.88 174 TYR A N 1
ATOM 1399 C CA . TYR A 1 174 ? 21.794 -9.954 20.906 1.00 66.88 174 TYR A CA 1
ATOM 1400 C C . TYR A 1 174 ? 22.247 -9.750 22.345 1.00 66.88 174 TYR A C 1
ATOM 1402 O O . TYR A 1 174 ? 21.429 -9.832 23.263 1.00 66.88 174 TYR A O 1
ATOM 1410 N N . ASP A 1 175 ? 23.552 -9.589 22.541 1.00 59.66 175 ASP A N 1
ATOM 1411 C CA . ASP A 1 175 ? 24.043 -9.017 23.785 1.00 59.66 175 ASP A CA 1
ATOM 1412 C C . ASP A 1 175 ? 23.418 -7.625 23.872 1.00 59.66 175 ASP A C 1
ATOM 1414 O O . ASP A 1 175 ? 23.508 -6.848 22.917 1.00 59.66 175 ASP A O 1
ATOM 1418 N N . SER A 1 176 ? 22.707 -7.325 24.956 1.00 59.19 176 SER A N 1
ATOM 1419 C CA . SER A 1 176 ? 22.140 -5.992 25.185 1.00 59.19 176 SER A CA 1
ATOM 1420 C C . SER A 1 176 ? 23.251 -5.011 25.578 1.00 59.19 176 SER A C 1
ATOM 1422 O O . SER A 1 176 ? 23.187 -4.387 26.634 1.00 59.19 176 SER A O 1
ATOM 1424 N N . SER A 1 177 ? 24.283 -4.899 24.744 1.00 52.28 177 SER A N 1
ATOM 1425 C CA . SER A 1 177 ? 25.291 -3.849 24.812 1.00 52.28 177 SER A CA 1
ATOM 1426 C C . SER A 1 177 ? 24.816 -2.690 23.949 1.00 52.28 177 SER A C 1
ATOM 1428 O O . SER A 1 177 ? 24.943 -2.680 22.726 1.00 52.28 177 SER A O 1
ATOM 1430 N N . ASP A 1 178 ? 24.191 -1.747 24.637 1.00 55.72 178 ASP A N 1
ATOM 1431 C CA . ASP A 1 178 ? 23.794 -0.436 24.153 1.00 55.72 178 ASP A CA 1
ATOM 1432 C C . ASP A 1 178 ? 25.050 0.412 23.897 1.00 55.72 178 ASP A C 1
ATOM 1434 O O . ASP A 1 178 ? 25.489 1.153 24.763 1.00 55.72 178 ASP A O 1
ATOM 1438 N N . GLU A 1 179 ? 25.670 0.273 22.724 1.00 48.94 179 GLU A N 1
ATOM 1439 C CA . GLU A 1 179 ? 26.787 1.124 22.292 1.00 48.94 179 GLU A CA 1
ATOM 1440 C C . GLU A 1 179 ? 26.501 1.605 20.857 1.00 48.94 179 GLU A C 1
ATOM 1442 O O . GLU A 1 179 ? 26.929 1.015 19.863 1.00 48.94 179 GLU A O 1
ATOM 1447 N N . SER A 1 180 ? 25.679 2.653 20.737 1.00 53.94 180 SER A N 1
ATOM 1448 C CA . SER A 1 180 ? 25.420 3.343 19.466 1.00 53.94 180 SER A CA 1
ATOM 1449 C C . SER A 1 180 ? 26.562 4.309 19.148 1.00 53.94 180 SER A C 1
ATOM 1451 O O . SER A 1 180 ? 26.572 5.439 19.632 1.00 53.94 180 SER A O 1
ATOM 1453 N N . ASP A 1 181 ? 27.501 3.888 18.302 1.00 49.56 181 ASP A N 1
ATOM 1454 C CA . ASP A 1 181 ? 28.573 4.750 17.796 1.00 49.56 181 ASP A CA 1
ATOM 1455 C C . ASP A 1 181 ? 28.090 5.500 16.536 1.00 49.56 181 ASP A C 1
ATOM 1457 O O . ASP A 1 181 ? 28.100 4.992 15.412 1.00 49.56 181 ASP A O 1
ATOM 1461 N N . SER A 1 182 ? 27.564 6.712 16.735 1.00 44.28 182 SER A N 1
ATOM 1462 C CA . SER A 1 182 ? 27.113 7.605 15.660 1.00 44.28 182 SER A CA 1
ATOM 1463 C C . SER A 1 182 ? 28.291 8.424 15.129 1.00 44.28 182 SER A C 1
ATOM 1465 O O . SER A 1 182 ? 28.574 9.512 15.635 1.00 44.28 182 SER A O 1
ATOM 1467 N N . SER A 1 183 ? 28.940 7.967 14.056 1.00 55.41 183 SER A N 1
ATOM 1468 C CA . SER A 1 183 ? 29.863 8.817 13.295 1.00 55.41 183 SER A CA 1
ATOM 1469 C C . SER A 1 183 ? 29.075 9.791 12.405 1.00 55.41 183 SER A C 1
ATOM 1471 O O . SER A 1 183 ? 28.761 9.481 11.254 1.00 55.41 183 SER A O 1
ATOM 1473 N N . TYR A 1 184 ? 28.754 10.976 12.922 1.00 58.50 184 TYR A N 1
ATOM 1474 C CA . TYR A 1 184 ? 28.332 12.109 12.096 1.00 58.50 184 TYR A CA 1
ATOM 1475 C C . TYR A 1 184 ? 29.368 13.225 12.219 1.00 58.50 184 TYR A C 1
ATOM 1477 O O . TYR A 1 184 ? 29.648 13.730 13.303 1.00 58.50 184 TYR A O 1
ATOM 1485 N N . THR A 1 185 ? 29.981 13.546 11.086 1.00 43.69 185 THR A N 1
ATOM 1486 C CA . THR A 1 185 ? 31.012 14.566 10.920 1.00 43.69 185 THR A CA 1
ATOM 1487 C C . THR A 1 185 ? 30.434 15.971 11.092 1.00 43.69 185 THR A C 1
ATOM 1489 O O . THR A 1 185 ? 29.570 16.379 10.320 1.00 43.69 185 THR A O 1
ATOM 1492 N N . ASP A 1 186 ? 30.938 16.659 12.113 1.00 52.75 186 ASP A N 1
ATOM 1493 C CA . ASP A 1 186 ? 31.313 18.079 12.183 1.00 52.75 186 ASP A CA 1
ATOM 1494 C C . ASP A 1 186 ? 30.739 19.036 11.112 1.00 52.75 186 ASP A C 1
ATOM 1496 O O . ASP A 1 186 ? 31.234 19.104 9.985 1.00 52.75 186 ASP A O 1
ATOM 1500 N N . VAL A 1 187 ? 29.733 19.822 11.518 1.00 47.66 187 VAL A N 1
ATOM 1501 C CA . VAL A 1 187 ? 29.619 21.246 11.164 1.00 47.66 187 VAL A CA 1
ATOM 1502 C C . VAL A 1 187 ? 29.220 22.026 12.426 1.00 47.66 187 VAL A C 1
ATOM 1504 O O . VAL A 1 187 ? 28.089 21.943 12.904 1.00 47.66 187 VAL A O 1
ATOM 1507 N N . GLU A 1 188 ? 30.194 22.729 12.996 1.00 53.12 188 GLU A N 1
ATOM 1508 C CA . GLU A 1 188 ? 30.059 23.737 14.052 1.00 53.12 188 GLU A CA 1
ATOM 1509 C C . GLU A 1 188 ? 29.011 24.819 13.706 1.00 53.12 188 GLU A C 1
ATOM 1511 O O . GLU A 1 188 ? 29.084 25.419 12.636 1.00 53.12 188 GLU A O 1
ATOM 1516 N N . GLU A 1 189 ? 28.057 25.073 14.613 1.00 46.81 189 GLU A N 1
ATOM 1517 C CA . GLU A 1 189 ? 27.731 26.410 15.161 1.00 46.81 189 GLU A CA 1
ATOM 1518 C C . GLU A 1 189 ? 26.549 26.325 16.162 1.00 46.81 189 GLU A C 1
ATOM 1520 O O . GLU A 1 189 ? 25.391 26.104 15.812 1.00 46.81 189 GLU A O 1
ATOM 1525 N N . ASP A 1 190 ? 26.895 26.497 17.442 1.00 47.09 190 ASP A N 1
ATOM 1526 C CA . ASP A 1 190 ? 26.159 27.216 18.490 1.00 47.09 190 ASP A CA 1
ATOM 1527 C C . ASP A 1 190 ? 24.662 26.921 18.748 1.00 47.09 190 ASP A C 1
ATOM 1529 O O . ASP A 1 190 ? 23.749 27.525 18.187 1.00 47.09 190 ASP A O 1
ATOM 1533 N N . LEU A 1 191 ? 24.398 26.091 19.769 1.00 41.62 191 LEU A N 1
ATOM 1534 C CA . LEU A 1 191 ? 23.815 26.497 21.067 1.00 41.62 191 LEU A CA 1
ATOM 1535 C C . LEU A 1 191 ? 23.259 25.272 21.809 1.00 41.62 191 LEU A C 1
ATOM 1537 O O . LEU A 1 191 ? 22.284 24.631 21.404 1.00 41.62 191 LEU A O 1
ATOM 1541 N N . SER A 1 192 ? 23.885 24.990 22.948 1.00 51.84 192 SER A N 1
ATOM 1542 C CA . SER A 1 192 ? 23.568 23.897 23.853 1.00 51.84 192 SER A CA 1
ATOM 1543 C C . SER A 1 192 ? 22.162 24.010 24.452 1.00 51.84 192 SER A C 1
ATOM 1545 O O . SER A 1 192 ? 21.767 24.990 25.080 1.00 51.84 192 SER A O 1
ATOM 1547 N N . GLY A 1 193 ? 21.403 22.934 24.296 1.00 58.41 193 GLY A N 1
ATOM 1548 C CA . GLY A 1 193 ? 20.204 22.653 25.069 1.00 58.41 193 GLY A CA 1
ATOM 1549 C C . GLY A 1 193 ? 19.675 21.273 24.686 1.00 58.41 193 GLY A C 1
ATOM 1550 O O . GLY A 1 193 ? 19.779 20.913 23.512 1.00 58.41 193 GLY A O 1
ATOM 1551 N N . PRO A 1 194 ? 19.114 20.484 25.623 1.00 54.09 194 PRO A N 1
ATOM 1552 C CA . PRO A 1 194 ? 18.423 19.242 25.292 1.00 54.09 194 PRO A CA 1
ATOM 1553 C C . PRO A 1 194 ? 17.191 19.587 24.446 1.00 54.09 194 PRO A C 1
ATOM 1555 O O . PRO A 1 194 ? 16.104 19.877 24.950 1.00 54.09 194 PRO A O 1
ATOM 1558 N N . CYS A 1 195 ? 17.399 19.643 23.136 1.00 59.06 195 CYS A N 1
ATOM 1559 C CA . CYS A 1 195 ? 16.382 19.892 22.137 1.00 59.06 195 CYS A CA 1
ATOM 1560 C C . CYS A 1 195 ? 15.552 18.616 22.018 1.00 59.06 195 CYS A C 1
ATOM 1562 O O . CYS A 1 195 ? 15.916 17.694 21.294 1.00 59.06 195 CYS A O 1
ATOM 1564 N N . CYS A 1 196 ? 14.449 18.531 22.761 1.00 69.31 196 CYS A N 1
ATOM 1565 C CA . CYS A 1 196 ? 13.440 17.530 22.458 1.00 69.31 196 CYS A CA 1
ATOM 1566 C C . CYS A 1 196 ? 12.875 17.855 21.068 1.00 69.31 196 CYS A C 1
ATOM 1568 O O . CYS A 1 196 ? 12.262 18.908 20.866 1.00 69.31 196 CYS A O 1
ATOM 1570 N N . MET A 1 197 ? 13.147 16.989 20.098 1.00 83.12 197 MET A N 1
ATOM 1571 C CA . MET A 1 197 ? 12.518 17.041 18.784 1.00 83.12 197 MET A CA 1
ATOM 1572 C C . MET A 1 197 ? 11.241 16.203 18.786 1.00 83.12 197 MET A C 1
ATOM 1574 O O . MET A 1 197 ? 11.113 15.257 19.563 1.00 83.12 197 MET A O 1
ATOM 1578 N N . ASP A 1 198 ? 10.277 16.579 17.950 1.00 79.19 198 ASP A N 1
ATOM 1579 C CA . ASP A 1 198 ? 9.103 15.753 17.693 1.00 79.19 198 ASP A CA 1
ATOM 1580 C C . ASP A 1 198 ? 9.448 14.555 16.787 1.00 79.19 198 ASP A C 1
ATOM 1582 O O . ASP A 1 198 ? 10.557 14.433 16.264 1.00 79.19 198 ASP A O 1
ATOM 1586 N N . LEU A 1 199 ? 8.478 13.661 16.587 1.00 76.81 199 LEU A N 1
ATOM 1587 C CA . LEU A 1 199 ? 8.623 12.467 15.740 1.00 76.81 199 LEU A CA 1
ATOM 1588 C C . LEU A 1 199 ? 8.900 12.787 14.256 1.00 76.81 199 LEU A C 1
ATOM 1590 O O . LEU A 1 199 ? 9.171 11.879 13.478 1.00 76.81 199 LEU A O 1
ATOM 1594 N N . VAL A 1 200 ? 8.812 14.059 13.860 1.00 84.62 200 VAL A N 1
ATOM 1595 C CA . VAL A 1 200 ? 9.044 14.559 12.499 1.00 84.62 200 VAL A CA 1
ATOM 1596 C C . VAL A 1 200 ? 10.328 15.412 12.448 1.00 84.62 200 VAL A C 1
ATOM 1598 O O . VAL A 1 200 ? 10.613 16.050 11.438 1.00 84.62 200 VAL A O 1
ATOM 1601 N N . GLY A 1 201 ? 11.128 15.432 13.521 1.00 77.25 201 GLY A N 1
ATOM 1602 C CA . GLY A 1 201 ? 12.401 16.153 13.580 1.00 77.25 201 GLY A CA 1
ATOM 1603 C C . GLY A 1 201 ? 12.271 17.671 13.746 1.00 77.25 201 GLY A C 1
ATOM 1604 O O . GLY A 1 201 ? 13.203 18.407 13.426 1.00 77.25 201 GLY A O 1
ATOM 1605 N N . ARG A 1 202 ? 11.133 18.188 14.227 1.00 83.56 202 ARG A N 1
ATOM 1606 C CA . ARG A 1 202 ? 10.963 19.619 14.533 1.00 83.56 202 ARG A CA 1
ATOM 1607 C C . ARG A 1 202 ? 11.298 19.901 15.992 1.00 83.56 202 ARG A C 1
ATOM 1609 O O . ARG A 1 202 ? 10.925 19.153 16.891 1.00 83.56 202 ARG A O 1
ATOM 1616 N N . LYS A 1 203 ? 11.963 21.030 16.244 1.00 85.56 203 LYS A N 1
ATOM 1617 C CA . LYS A 1 203 ? 12.325 21.493 17.592 1.00 85.56 203 LYS A CA 1
ATOM 1618 C C . LYS A 1 203 ? 11.075 21.842 18.404 1.00 85.56 203 LYS A C 1
ATOM 1620 O O . LYS A 1 203 ? 10.331 22.748 18.034 1.00 85.56 203 LYS A O 1
ATOM 1625 N N . ILE A 1 204 ? 10.869 21.170 19.536 1.00 79.56 204 ILE A N 1
ATOM 1626 C CA . ILE A 1 204 ? 9.791 21.502 20.473 1.00 79.56 204 ILE A CA 1
ATOM 1627 C C . ILE A 1 204 ? 10.288 22.645 21.366 1.00 79.56 204 ILE A C 1
ATOM 1629 O O . ILE A 1 204 ? 11.118 22.447 22.255 1.00 79.56 204 ILE A O 1
ATOM 1633 N N . LEU A 1 205 ? 9.799 23.866 21.134 1.00 77.00 205 LEU A N 1
ATOM 1634 C CA . LEU A 1 205 ? 10.075 24.995 22.022 1.00 77.00 205 LEU A CA 1
ATOM 1635 C C . LEU A 1 205 ? 9.204 24.872 23.280 1.00 77.00 205 LEU A C 1
ATOM 1637 O O . LEU A 1 205 ? 7.978 24.967 23.210 1.00 77.00 205 LEU A O 1
ATOM 1641 N N . LYS A 1 206 ? 9.831 24.696 24.448 1.00 65.88 206 LYS A N 1
ATOM 1642 C CA . LYS A 1 206 ? 9.142 24.854 25.734 1.00 65.88 206 LYS A CA 1
ATOM 1643 C C . LYS A 1 206 ? 8.841 26.339 25.929 1.00 65.88 206 LYS A C 1
ATOM 1645 O O . LYS A 1 206 ? 9.757 27.146 26.032 1.00 65.88 206 LYS A O 1
ATOM 1650 N N . LYS A 1 207 ? 7.559 26.697 25.960 1.00 56.47 207 LYS A N 1
ATOM 1651 C CA . LYS A 1 207 ? 7.109 28.054 26.279 1.00 56.47 207 LYS A CA 1
ATOM 1652 C C . LYS A 1 207 ? 7.380 28.300 27.768 1.00 56.47 207 LYS A C 1
ATOM 1654 O O . LYS A 1 207 ? 6.721 27.689 28.606 1.00 56.47 207 LYS A O 1
ATOM 1659 N N . SER A 1 208 ? 8.363 29.134 28.103 1.00 47.09 208 SER A N 1
ATOM 1660 C CA . SER A 1 208 ? 8.503 29.672 29.456 1.00 47.09 208 SER A CA 1
ATOM 1661 C C . SER A 1 208 ? 7.300 30.575 29.724 1.00 47.09 208 SER A C 1
ATOM 1663 O O . SER A 1 208 ? 7.038 31.528 28.992 1.00 47.09 208 SER A O 1
ATOM 1665 N N . ALA A 1 209 ? 6.502 30.215 30.725 1.00 53.94 209 ALA A N 1
ATOM 1666 C CA . ALA A 1 209 ? 5.476 31.089 31.265 1.00 53.94 209 ALA A CA 1
ATOM 1667 C C . ALA A 1 209 ? 6.155 31.988 32.302 1.00 53.94 209 ALA A C 1
ATOM 1669 O O . ALA A 1 209 ? 6.266 31.610 33.464 1.00 53.94 209 ALA A O 1
ATOM 1670 N N . GLU A 1 210 ? 6.652 33.139 31.860 1.00 48.53 210 GLU A N 1
ATOM 1671 C CA . GLU A 1 210 ? 7.086 34.212 32.752 1.00 48.53 210 GLU A CA 1
ATOM 1672 C C . GLU A 1 210 ? 6.004 35.299 32.782 1.00 48.53 210 GLU A C 1
ATOM 1674 O O . GLU A 1 210 ? 5.689 35.924 31.774 1.00 48.53 210 GLU A O 1
ATOM 1679 N N . GLU A 1 211 ? 5.371 35.376 33.954 1.00 51.03 211 GLU A N 1
ATOM 1680 C CA . GLU A 1 211 ? 4.888 36.559 34.675 1.00 51.03 211 GLU A CA 1
ATOM 1681 C C . GLU A 1 211 ? 4.333 37.760 33.886 1.00 51.03 211 GLU A C 1
ATOM 1683 O O . GLU A 1 211 ? 5.066 38.616 33.405 1.00 51.03 211 GLU A O 1
ATOM 1688 N N . GLU A 1 212 ? 3.010 37.939 33.960 1.00 43.19 212 GLU A N 1
ATOM 1689 C CA . GLU A 1 212 ? 2.398 39.270 33.950 1.00 43.19 212 GLU A CA 1
ATOM 1690 C C . GLU A 1 212 ? 1.276 39.307 35.002 1.00 43.19 212 GLU A C 1
ATOM 1692 O O . GLU A 1 212 ? 0.135 38.912 34.770 1.00 43.19 212 GLU A O 1
ATOM 1697 N N . CYS A 1 213 ? 1.630 39.731 36.216 1.00 39.91 213 CYS A N 1
ATOM 1698 C CA . CYS A 1 213 ? 0.684 40.273 37.183 1.00 39.91 213 CYS A CA 1
ATOM 1699 C C . CYS A 1 213 ? 1.299 41.551 37.747 1.00 39.91 213 CYS A C 1
ATOM 1701 O O . CYS A 1 213 ? 2.142 41.507 38.647 1.00 39.91 213 CYS A O 1
ATOM 1703 N N . LYS A 1 214 ? 0.879 42.691 37.205 1.00 40.94 214 LYS A N 1
ATOM 1704 C CA . LYS A 1 214 ? 0.972 43.975 37.885 1.00 40.94 214 LYS A CA 1
ATOM 1705 C C . LYS A 1 214 ? -0.217 44.845 37.523 1.00 40.94 214 LYS A C 1
ATOM 1707 O O . LYS A 1 214 ? -0.589 44.846 36.332 1.00 40.94 214 LYS A O 1
#

Secondary structure (DSSP, 8-state):
---------------S-HHHHHHHHHHHHHHHHHHHHHHHHHTPPPPHHHHHHHHHHHHHHHHHHHHHHHHHHHHHHHHHHHHHHHHHHHHHHHHHHHHT--------------HHHHSTT-------------------------------------SS-PPP--PPTT--------------------------B-TTS-B-----------

Organism: Lutzomyia longipalpis (NCBI:txid7200)